Protein AF-A0A7S2E6H4-F1 (afdb_monomer_lite)

Sequence (234 aa):
IIVEWADLIVVSGGNSLFAMLRWRTTGLDQLIKEAALKGTVLCGGSAGCGCWFDSMQTDSLKPEACKLSEKVLAELSPEQRLDWSFVRISCMGFINAFCVPHIDTVGTNNVARVDIAKKMLLEAHFDPSYEAPVFGLGVDEKAVVAYEEGKITIISAGDRHDGLGPATCYILFVDGRNEVMVIPITPNTGEALTMEEMIERAMRSVEAVQSPMDLIVSQEVTDACTIRGSSFNT

InterPro domains:
  IPR005320 Peptidase S51 [PF03575] (3-154)
  IPR029062 Class I glutamine amidotransferase-like [G3DSA:3.40.50.880] (2-163)
  IPR029062 Class I glutamine amidotransferase-like [SSF52317] (4-155)

Secondary structure (DSSP, 8-state):
-GGGG-SEEEE-SS-HHHHHHHHHHHTHHHHHHHHHHTT-EEEESTHHHHTTEEEEEE-TTSGGGSTTHHHHHHHS-HHHHH----EEEE---SEEEEEEETTT-B-TTS-BHHHHHHHHHHHHHH-TTS-SPP-EEEE-TTEEEEEETTEEEEEESSB-TT-SSB--EEEEEE-TTS-EEEEEPPTTS---EEHHHHHHHHHHHHHHHHS-------HHHHHHHHHTT-----

Organism: NCBI:txid49249

pLDDT: mean 87.64, std 14.55, range [36.28, 98.06]

Foldseek 3Di:
DVLQPALEDEDEDALLVVVQVVCVVVVVLVSVVVSVVVNRHQYYAHSSQQQQAQKEKDPCVQLCRDPPSVVSVVPDDPLRNLPDDIDMDGHSHNHHAYEYHQQVDADPNRHRSVVVVQVVLLVLCPDPVDDPPHKYKYFHVQWDWDDDPQWTAIAFRACGPVRPGTTFMWIWTQDPVSGIDTHTDDHPPPDIHHPVRVVVVSNVVVVVVPPPPPPPDPPVVVVVVVVVPPPDDD

Radius of gyration: 22.32 Å; chains: 1; bounding box: 67×45×68 Å

Structure (mmCIF, N/CA/C/O backbone):
data_AF-A0A7S2E6H4-F1
#
_entry.id   AF-A0A7S2E6H4-F1
#
loop_
_atom_site.group_PDB
_atom_site.id
_atom_site.type_symbol
_atom_site.label_atom_id
_atom_site.label_alt_id
_atom_site.label_comp_id
_atom_site.label_asym_id
_atom_site.label_entity_id
_atom_site.label_seq_id
_atom_site.pdbx_PDB_ins_code
_atom_site.Cartn_x
_atom_site.Cartn_y
_atom_site.Cartn_z
_atom_site.occupancy
_atom_site.B_iso_or_equiv
_atom_site.auth_seq_id
_atom_site.auth_comp_id
_atom_site.auth_asym_id
_atom_site.auth_atom_id
_atom_site.pdbx_PDB_model_num
ATOM 1 N N . ILE A 1 1 ? -22.564 -12.428 -14.939 1.00 60.84 1 ILE A N 1
ATOM 2 C CA . ILE A 1 1 ? -21.144 -12.023 -15.148 1.00 60.84 1 ILE A CA 1
ATOM 3 C C . ILE A 1 1 ? -20.302 -12.708 -14.067 1.00 60.84 1 ILE A C 1
ATOM 5 O O . ILE A 1 1 ? -20.802 -12.849 -12.968 1.00 60.84 1 ILE A O 1
ATOM 9 N N . ILE A 1 2 ? -19.089 -13.208 -14.347 1.00 65.12 2 ILE A N 1
ATOM 10 C CA . ILE A 1 2 ? -18.338 -14.135 -13.455 1.00 65.12 2 ILE A CA 1
ATOM 11 C C . ILE A 1 2 ? -18.167 -13.644 -12.000 1.00 65.12 2 ILE A C 1
ATOM 13 O O . ILE A 1 2 ? -18.069 -14.456 -11.093 1.00 65.12 2 ILE A O 1
ATOM 17 N N . VAL A 1 3 ? -18.189 -12.336 -11.759 1.00 75.62 3 VAL A N 1
ATOM 18 C CA . VAL A 1 3 ? -18.126 -11.771 -10.401 1.00 75.62 3 VAL A CA 1
ATOM 19 C C . VAL A 1 3 ? -19.404 -11.951 -9.566 1.00 75.62 3 VAL A C 1
ATOM 21 O O . VAL A 1 3 ? -19.339 -11.831 -8.354 1.00 75.62 3 VAL A O 1
ATOM 24 N N . GLU A 1 4 ? -20.561 -12.250 -10.167 1.00 76.25 4 GLU A N 1
ATOM 25 C CA . GLU A 1 4 ? -21.848 -12.292 -9.445 1.00 76.25 4 GLU A CA 1
ATOM 26 C C . GLU A 1 4 ? -22.011 -13.498 -8.518 1.00 76.25 4 GLU A C 1
ATOM 28 O O . GLU A 1 4 ? -22.821 -13.445 -7.600 1.00 76.25 4 GLU A O 1
ATOM 33 N N . TRP A 1 5 ? -21.285 -14.585 -8.776 1.00 84.19 5 TRP A N 1
ATOM 34 C CA . TRP A 1 5 ? -21.333 -15.812 -7.975 1.00 84.19 5 TRP A CA 1
ATOM 35 C C . TRP A 1 5 ? -20.103 -15.976 -7.078 1.00 84.19 5 TRP A C 1
ATOM 37 O O . TRP A 1 5 ? -19.981 -16.988 -6.398 1.00 84.19 5 TRP A O 1
ATOM 47 N N . ALA A 1 6 ? -19.166 -15.027 -7.117 1.00 88.75 6 ALA A N 1
ATOM 48 C CA . ALA A 1 6 ? -17.922 -15.134 -6.379 1.00 88.75 6 ALA A CA 1
ATOM 49 C C . ALA A 1 6 ? -18.130 -14.746 -4.909 1.00 88.75 6 ALA A C 1
ATOM 51 O O . ALA A 1 6 ? -18.492 -13.610 -4.607 1.00 88.75 6 ALA A O 1
ATOM 52 N N . ASP A 1 7 ? -17.818 -15.667 -3.998 1.00 93.19 7 ASP A N 1
ATOM 53 C CA . ASP A 1 7 ?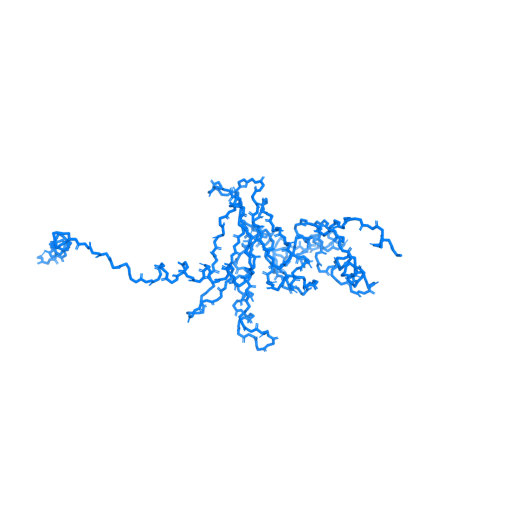 -17.747 -15.376 -2.560 1.00 93.19 7 ASP A CA 1
ATOM 54 C C . ASP A 1 7 ? -16.468 -14.599 -2.196 1.00 93.19 7 ASP A C 1
ATOM 56 O O . ASP A 1 7 ? -16.441 -13.818 -1.244 1.00 93.19 7 ASP A O 1
ATOM 60 N N . LEU A 1 8 ? -15.403 -14.793 -2.983 1.00 94.94 8 LEU A N 1
ATOM 61 C CA . LEU A 1 8 ? -14.079 -14.210 -2.780 1.00 94.94 8 LEU A CA 1
ATOM 62 C C . LEU A 1 8 ? -13.464 -13.783 -4.119 1.00 94.94 8 LEU A C 1
ATOM 64 O O . LEU A 1 8 ? -13.398 -14.572 -5.063 1.00 94.94 8 LEU A O 1
ATOM 68 N N . ILE A 1 9 ? -12.941 -12.559 -4.177 1.00 95.56 9 ILE A N 1
ATOM 69 C CA . ILE A 1 9 ? -12.133 -12.051 -5.291 1.00 95.56 9 ILE A CA 1
ATOM 70 C C . ILE A 1 9 ? -10.712 -11.807 -4.786 1.00 95.56 9 ILE A C 1
ATOM 72 O O . ILE A 1 9 ? -10.474 -10.948 -3.938 1.00 95.56 9 ILE A O 1
ATOM 76 N N . VAL A 1 10 ? -9.759 -12.559 -5.343 1.00 95.94 10 VAL A N 1
ATOM 77 C CA . VAL A 1 10 ? -8.335 -12.458 -5.001 1.00 95.94 10 VAL A CA 1
ATOM 78 C C . VAL A 1 10 ? -7.574 -11.752 -6.118 1.00 95.94 10 VAL A C 1
ATOM 80 O O . VAL A 1 10 ? -7.567 -12.211 -7.261 1.00 95.94 10 VAL A O 1
ATOM 83 N N . VAL A 1 11 ? -6.884 -10.666 -5.780 1.00 95.00 11 VAL A N 1
ATOM 84 C CA . VAL A 1 11 ? -6.013 -9.921 -6.694 1.00 95.00 11 VAL A CA 1
ATOM 85 C C . VAL A 1 11 ? -4.561 -10.155 -6.297 1.00 95.00 11 VAL A C 1
ATOM 87 O O . VAL A 1 11 ? -4.112 -9.768 -5.220 1.00 95.00 11 VAL A O 1
ATOM 90 N N . SER A 1 12 ? -3.798 -10.812 -7.164 1.00 91.62 12 SER A N 1
ATOM 91 C CA . SER A 1 12 ? -2.376 -11.061 -6.922 1.00 91.62 12 SER A CA 1
ATOM 92 C C . SER A 1 12 ? -1.514 -9.810 -7.143 1.00 91.62 12 SER A C 1
ATOM 94 O O . SER A 1 12 ? -1.968 -8.785 -7.654 1.00 91.62 12 SER A O 1
ATOM 96 N N . GLY A 1 13 ? -0.220 -9.925 -6.830 1.00 91.25 13 GLY A N 1
ATOM 97 C CA . GLY A 1 13 ? 0.786 -8.963 -7.280 1.00 91.25 13 GLY A CA 1
ATOM 98 C C . GLY A 1 13 ? 0.916 -8.919 -8.810 1.00 91.25 13 GLY A C 1
ATOM 99 O O . GLY A 1 13 ? 0.473 -9.831 -9.513 1.00 91.25 13 GLY A O 1
ATOM 100 N N . GLY A 1 14 ? 1.537 -7.856 -9.327 1.00 90.81 14 GLY A N 1
ATOM 101 C CA . GLY A 1 14 ? 1.766 -7.662 -10.759 1.00 90.81 14 GLY A CA 1
ATOM 102 C C . GLY A 1 14 ? 1.963 -6.193 -11.132 1.00 90.81 14 GLY A C 1
ATOM 103 O O . GLY A 1 14 ? 2.242 -5.353 -10.280 1.00 90.81 14 GLY A O 1
ATOM 104 N N . ASN A 1 15 ? 1.801 -5.876 -12.419 1.00 93.88 15 ASN A N 1
ATOM 105 C CA . ASN A 1 15 ? 1.850 -4.496 -12.903 1.00 93.88 15 ASN A CA 1
ATOM 106 C C . ASN A 1 15 ? 0.533 -3.771 -12.563 1.00 93.88 15 ASN A C 1
ATOM 108 O O . ASN A 1 15 ? -0.471 -3.907 -13.269 1.00 93.88 15 ASN A O 1
ATOM 112 N N . SER A 1 16 ? 0.547 -3.018 -11.462 1.00 94.94 16 SER A N 1
ATOM 113 C CA . SER A 1 16 ? -0.595 -2.270 -10.934 1.00 94.94 16 SER A CA 1
ATOM 114 C C . SER A 1 16 ? -1.199 -1.284 -11.934 1.00 94.94 16 SER A C 1
ATOM 116 O O . SER A 1 16 ? -2.420 -1.214 -12.066 1.00 94.94 16 SER A O 1
ATOM 118 N N . LEU A 1 17 ? -0.362 -0.526 -12.653 1.00 95.19 17 LEU A N 1
ATOM 119 C CA . LEU A 1 17 ? -0.836 0.459 -13.629 1.00 95.19 17 LEU A CA 1
ATOM 120 C C . LEU A 1 17 ? -1.583 -0.233 -14.770 1.00 95.19 17 LEU A C 1
ATOM 122 O O . LEU A 1 17 ? -2.682 0.177 -15.141 1.00 95.19 17 LEU A O 1
ATOM 126 N N . PHE A 1 18 ? -1.013 -1.318 -15.293 1.00 94.19 18 PHE A N 1
ATOM 127 C CA . PHE A 1 18 ? -1.657 -2.123 -16.320 1.00 94.19 18 PHE A CA 1
ATOM 128 C C . PHE A 1 18 ? -2.986 -2.703 -15.824 1.00 94.19 18 PHE A C 1
ATOM 130 O O . PHE A 1 18 ? -3.976 -2.623 -16.549 1.00 94.19 18 PHE A O 1
ATOM 137 N N . ALA A 1 19 ? -3.035 -3.238 -14.598 1.00 94.69 19 ALA A N 1
ATOM 138 C CA . ALA A 1 19 ? -4.266 -3.761 -14.008 1.00 94.69 19 ALA A CA 1
ATOM 139 C C . ALA A 1 19 ? -5.361 -2.683 -13.932 1.00 94.69 19 ALA A C 1
ATOM 141 O O . ALA A 1 19 ? -6.433 -2.877 -14.502 1.00 94.69 19 ALA A O 1
ATOM 142 N N . MET A 1 20 ? -5.076 -1.516 -13.339 1.00 96.56 20 MET A N 1
ATOM 143 C CA . MET A 1 20 ? -6.052 -0.422 -13.211 1.00 96.56 20 MET A CA 1
ATOM 144 C C . MET A 1 20 ? -6.553 0.088 -14.568 1.00 96.56 20 MET A C 1
ATOM 146 O O . MET A 1 20 ? -7.755 0.285 -14.749 1.00 96.56 20 MET A O 1
ATOM 150 N N . LEU A 1 21 ? -5.660 0.254 -15.551 1.00 95.88 21 LEU A N 1
ATOM 151 C CA . LEU A 1 21 ? -6.048 0.659 -16.907 1.00 95.88 21 LEU A CA 1
ATOM 152 C C . LEU A 1 21 ? -6.932 -0.394 -17.583 1.00 95.88 21 LEU A C 1
ATOM 154 O O . LEU A 1 21 ? -7.951 -0.065 -18.194 1.00 95.88 21 LEU A O 1
ATOM 158 N N . ARG A 1 22 ? -6.570 -1.676 -17.472 1.00 95.56 22 ARG A N 1
ATOM 159 C CA . ARG A 1 22 ? -7.363 -2.767 -18.046 1.00 95.56 22 ARG A CA 1
ATOM 160 C C . ARG A 1 22 ? -8.731 -2.863 -17.396 1.00 95.56 22 ARG A C 1
ATOM 162 O O . ARG A 1 22 ? -9.707 -2.976 -18.121 1.00 95.56 22 ARG A O 1
ATOM 169 N N . TRP A 1 23 ? -8.816 -2.766 -16.076 1.00 96.19 23 TRP A N 1
ATOM 170 C CA . TRP A 1 23 ? -10.089 -2.906 -15.379 1.00 96.19 23 TRP A CA 1
ATOM 171 C C . TRP A 1 23 ? -11.056 -1.790 -15.739 1.00 96.19 23 TRP A C 1
ATOM 173 O O . TRP A 1 23 ? -12.185 -2.092 -16.107 1.00 96.19 23 TRP A O 1
ATOM 183 N N . ARG A 1 24 ? -10.586 -0.536 -15.757 1.00 96.38 24 ARG A N 1
ATOM 184 C CA . ARG A 1 24 ? -11.396 0.614 -16.187 1.00 96.38 24 ARG A CA 1
ATOM 185 C C . ARG A 1 24 ? -11.854 0.491 -17.636 1.00 96.38 24 ARG A C 1
ATOM 187 O O . ARG A 1 24 ? -13.008 0.754 -17.945 1.00 96.38 24 ARG A O 1
ATOM 194 N N . THR A 1 25 ? -10.964 0.069 -18.537 1.00 97.06 25 THR A N 1
ATOM 195 C CA . THR A 1 25 ? -11.316 -0.077 -19.963 1.00 97.06 25 THR A CA 1
ATOM 196 C C . THR A 1 25 ? -12.282 -1.228 -20.233 1.00 97.06 25 THR A C 1
ATOM 198 O O . THR A 1 25 ? -13.017 -1.173 -21.214 1.00 97.06 25 THR A O 1
ATOM 201 N N . THR A 1 26 ? -12.305 -2.261 -19.387 1.00 96.56 26 THR A N 1
ATOM 202 C CA . THR A 1 26 ? -13.241 -3.388 -19.516 1.00 96.56 26 THR A CA 1
ATOM 203 C C . THR A 1 26 ? -14.479 -3.274 -18.625 1.00 96.56 26 THR A C 1
ATOM 205 O O . THR A 1 26 ? -15.342 -4.141 -18.713 1.00 96.56 26 THR A O 1
ATOM 208 N N . GLY A 1 27 ? -14.562 -2.269 -17.746 1.00 95.81 27 GLY A N 1
ATOM 209 C CA . GLY A 1 27 ? -15.615 -2.137 -16.729 1.00 95.81 27 GLY A CA 1
ATOM 210 C C . GLY A 1 27 ? -15.517 -3.148 -15.578 1.00 95.81 27 GLY A C 1
ATOM 211 O O . GLY A 1 27 ? -16.482 -3.349 -14.844 1.00 95.81 27 GLY A O 1
ATOM 212 N N . LEU A 1 28 ? -14.370 -3.819 -15.418 1.00 95.19 28 LEU A N 1
ATOM 213 C CA . LEU A 1 28 ? -14.177 -4.819 -14.360 1.00 95.19 28 LEU A CA 1
ATOM 214 C C . LEU A 1 28 ? -14.107 -4.170 -12.971 1.00 95.19 28 LEU A C 1
ATOM 216 O O . LEU A 1 28 ? -14.533 -4.769 -11.993 1.00 95.19 28 LEU A O 1
ATOM 220 N N . ASP A 1 29 ? -13.612 -2.939 -12.885 1.00 95.69 29 ASP A N 1
ATOM 221 C CA . ASP A 1 29 ? -13.588 -2.157 -11.649 1.00 95.69 29 ASP A CA 1
ATOM 222 C C . ASP A 1 29 ? -14.999 -1.947 -11.078 1.00 95.69 29 ASP A C 1
ATOM 224 O O . ASP A 1 29 ? -15.210 -2.138 -9.882 1.00 95.69 29 ASP A O 1
ATOM 228 N N . GLN A 1 30 ? -15.975 -1.623 -11.931 1.00 95.12 30 GLN A N 1
ATOM 229 C CA . GLN A 1 30 ? -17.373 -1.448 -11.520 1.00 95.12 30 GLN A CA 1
ATOM 230 C C . GLN A 1 30 ? -17.994 -2.768 -11.068 1.00 95.12 30 GLN A C 1
ATOM 232 O O . GLN A 1 30 ? -18.625 -2.836 -10.019 1.00 95.12 30 GLN A O 1
ATOM 237 N N . LEU A 1 31 ? -17.728 -3.843 -11.805 1.00 95.44 31 LEU A N 1
ATOM 238 C CA . LEU A 1 31 ? -18.191 -5.185 -11.465 1.00 95.44 31 LEU A CA 1
ATOM 239 C C . LEU A 1 31 ? -17.650 -5.678 -10.113 1.00 95.44 31 LEU A C 1
ATOM 241 O O . LEU A 1 31 ? -18.382 -6.302 -9.349 1.00 95.44 31 LEU A O 1
ATOM 245 N N . ILE A 1 32 ? -16.387 -5.380 -9.792 1.00 95.62 32 ILE A N 1
ATOM 246 C CA . ILE A 1 32 ? -15.808 -5.699 -8.480 1.00 95.62 32 ILE A CA 1
ATOM 247 C C . ILE A 1 32 ? -16.448 -4.834 -7.383 1.00 95.62 32 ILE A C 1
ATOM 249 O O . ILE A 1 32 ? -16.747 -5.353 -6.310 1.00 95.62 32 ILE A O 1
ATOM 253 N N . LYS A 1 33 ? -16.710 -3.543 -7.640 1.00 94.56 33 LYS A N 1
ATOM 254 C CA . LYS A 1 33 ? -17.442 -2.672 -6.698 1.00 94.56 33 LYS A CA 1
ATOM 255 C C . LYS A 1 33 ? -18.839 -3.204 -6.399 1.00 94.56 33 LYS A C 1
ATOM 257 O O . LYS A 1 33 ? -19.222 -3.285 -5.238 1.00 94.56 33 LYS A O 1
ATOM 262 N N . GLU A 1 34 ? -19.575 -3.617 -7.424 1.00 94.25 34 GLU A N 1
ATOM 263 C CA . GLU A 1 34 ? -20.894 -4.230 -7.261 1.00 94.25 34 GLU A CA 1
ATOM 264 C C . GLU A 1 34 ? -20.838 -5.537 -6.465 1.00 94.25 34 GLU A C 1
ATOM 266 O O . GLU A 1 34 ? -21.718 -5.784 -5.643 1.00 94.25 34 GLU A O 1
ATOM 271 N N . ALA A 1 35 ? -19.819 -6.372 -6.690 1.00 94.56 35 ALA A N 1
ATOM 272 C CA . ALA A 1 35 ? -19.623 -7.605 -5.930 1.00 94.56 35 ALA A CA 1
ATOM 273 C C . ALA A 1 35 ? -19.328 -7.314 -4.448 1.00 94.56 35 ALA A C 1
ATOM 275 O O . ALA A 1 35 ? -19.971 -7.882 -3.568 1.00 94.56 35 ALA A O 1
ATOM 276 N N . ALA A 1 36 ? -18.437 -6.361 -4.161 1.00 93.44 36 ALA A N 1
ATOM 277 C CA . ALA A 1 36 ? -18.139 -5.940 -2.792 1.00 93.44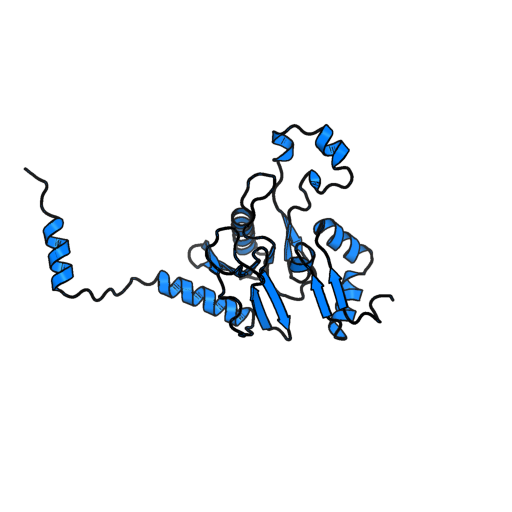 36 ALA A CA 1
ATOM 278 C C . ALA A 1 36 ? -19.382 -5.412 -2.058 1.00 93.44 36 ALA A C 1
ATOM 280 O O . ALA A 1 36 ? -19.628 -5.791 -0.917 1.00 93.44 36 ALA A O 1
ATOM 281 N N . LEU A 1 37 ? -20.226 -4.616 -2.729 1.00 91.69 37 LEU A N 1
ATOM 282 C CA . LEU A 1 37 ? -21.500 -4.141 -2.167 1.00 91.69 37 LEU A CA 1
ATOM 283 C C . LEU A 1 37 ? -22.493 -5.275 -1.856 1.00 91.69 37 LEU A C 1
ATOM 285 O O . LEU A 1 37 ? -23.390 -5.094 -1.036 1.00 91.69 37 LEU A O 1
ATOM 289 N N . LYS A 1 38 ? -22.346 -6.438 -2.499 1.00 92.69 38 LYS A N 1
ATOM 290 C CA . LYS A 1 38 ? -23.148 -7.646 -2.248 1.00 92.69 38 LYS A CA 1
ATOM 291 C C . LYS A 1 38 ? -22.545 -8.556 -1.169 1.00 92.69 38 LYS A C 1
ATOM 293 O O . LYS A 1 38 ? -23.132 -9.593 -0.879 1.00 92.69 38 LYS A O 1
ATOM 298 N N . GLY A 1 39 ? -21.413 -8.176 -0.572 1.00 92.25 39 GLY A N 1
ATOM 299 C CA . GLY A 1 39 ? -20.743 -8.934 0.486 1.00 92.25 39 GLY A CA 1
ATOM 300 C C . GLY A 1 39 ? -19.632 -9.872 0.006 1.00 92.25 39 GLY A C 1
ATOM 301 O O . GLY A 1 39 ? -19.117 -10.644 0.811 1.00 92.25 39 GLY A O 1
ATOM 302 N N . THR A 1 40 ? -19.235 -9.819 -1.271 1.00 95.56 40 THR A N 1
ATOM 303 C CA . THR A 1 40 ? -18.057 -10.556 -1.755 1.00 95.56 40 THR A CA 1
ATOM 304 C C . THR A 1 40 ? -16.799 -10.045 -1.056 1.00 95.56 40 THR A C 1
ATOM 306 O O . THR A 1 40 ? -16.505 -8.848 -1.083 1.00 95.56 40 THR A O 1
ATOM 309 N N . VAL A 1 41 ? -16.016 -10.957 -0.478 1.00 96.12 41 VAL A N 1
ATOM 310 C CA . VAL A 1 41 ? -14.750 -10.609 0.175 1.00 96.12 41 VAL A CA 1
ATOM 311 C C . VAL A 1 41 ? -13.708 -10.265 -0.888 1.00 96.12 41 VAL A C 1
ATOM 313 O O . VAL A 1 41 ? -13.541 -10.986 -1.874 1.00 96.12 41 VAL A O 1
ATOM 316 N N . LEU A 1 42 ? -12.981 -9.168 -0.683 1.00 96.81 42 LEU A N 1
ATOM 317 C CA . LEU A 1 42 ? -11.863 -8.760 -1.532 1.00 96.81 42 LEU A CA 1
ATOM 318 C C . LEU A 1 42 ? -10.550 -8.983 -0.785 1.00 96.81 42 LEU A C 1
ATOM 320 O O . LEU A 1 42 ? -10.419 -8.588 0.373 1.00 96.81 42 LEU A O 1
ATOM 324 N N . CYS A 1 43 ? -9.554 -9.584 -1.432 1.00 96.19 43 CYS A N 1
ATOM 325 C CA . CYS A 1 43 ? -8.220 -9.683 -0.848 1.00 96.19 43 CYS A CA 1
ATOM 326 C C . CYS A 1 43 ? -7.117 -9.653 -1.906 1.00 96.19 43 CYS A C 1
ATOM 328 O O . CYS A 1 43 ? -7.348 -9.873 -3.096 1.00 96.19 43 CYS A O 1
ATOM 330 N N . GLY A 1 44 ? -5.891 -9.360 -1.479 1.00 95.81 44 GLY A N 1
ATOM 331 C CA . GLY A 1 44 ? -4.763 -9.314 -2.392 1.00 95.81 44 GLY A CA 1
ATOM 332 C C . GLY A 1 44 ? -3.455 -8.899 -1.741 1.00 95.81 44 GLY A C 1
ATOM 333 O O . GLY A 1 44 ? -3.438 -8.238 -0.708 1.00 95.81 44 GLY A O 1
ATOM 334 N N . GLY A 1 45 ? -2.349 -9.293 -2.369 1.00 94.56 45 GLY A N 1
ATOM 335 C CA . GLY A 1 45 ? -0.992 -8.952 -1.938 1.00 94.56 45 GLY A CA 1
ATOM 336 C C . GLY A 1 45 ? -0.296 -8.036 -2.941 1.00 94.56 45 GLY A C 1
ATOM 337 O O . GLY A 1 45 ? -0.578 -8.088 -4.139 1.00 94.56 45 GLY A O 1
ATOM 338 N N . SER A 1 46 ? 0.650 -7.218 -2.470 1.00 94.19 46 SER A N 1
ATOM 339 C CA . SER A 1 46 ? 1.423 -6.292 -3.312 1.00 94.19 46 SER A CA 1
ATOM 340 C C . SER A 1 46 ? 0.509 -5.345 -4.114 1.00 94.19 46 SER A C 1
ATOM 342 O O . SER A 1 46 ? -0.204 -4.546 -3.512 1.00 94.19 46 SER A O 1
ATOM 344 N N . ALA A 1 47 ? 0.468 -5.444 -5.447 1.00 93.62 47 ALA A N 1
ATOM 345 C CA . ALA A 1 47 ? -0.466 -4.690 -6.289 1.00 93.62 47 ALA A CA 1
ATOM 346 C C . ALA A 1 47 ? -1.931 -4.863 -5.852 1.00 93.62 47 ALA A C 1
ATOM 348 O O . ALA A 1 47 ? -2.689 -3.894 -5.835 1.00 93.62 47 ALA A O 1
ATOM 349 N N . GLY A 1 48 ? -2.305 -6.081 -5.452 1.00 94.56 48 GLY A N 1
ATOM 350 C CA . GLY A 1 48 ? -3.632 -6.386 -4.935 1.00 94.56 48 GLY A CA 1
ATOM 351 C C . GLY A 1 48 ? -3.911 -5.812 -3.551 1.00 94.56 48 GLY A C 1
ATOM 352 O O . GLY A 1 48 ? -5.069 -5.614 -3.228 1.00 94.56 48 GLY A O 1
ATOM 353 N N . CYS A 1 49 ? -2.887 -5.492 -2.754 1.00 94.06 49 CYS A N 1
ATOM 354 C CA . CYS A 1 49 ? -3.072 -4.785 -1.483 1.00 94.06 49 CYS A CA 1
ATOM 355 C C . CYS A 1 49 ? -3.451 -3.318 -1.747 1.00 94.06 49 CYS A C 1
ATOM 357 O O . CYS A 1 49 ? -4.473 -2.836 -1.267 1.00 94.06 49 CYS A O 1
ATOM 359 N N . GLY A 1 50 ? -2.674 -2.626 -2.587 1.00 96.25 50 GLY A N 1
ATOM 360 C CA . GLY A 1 50 ? -2.871 -1.195 -2.837 1.00 96.25 50 GLY A CA 1
ATOM 361 C C . GLY A 1 50 ? -4.067 -0.844 -3.727 1.00 96.25 50 GLY A C 1
ATOM 362 O O . GLY A 1 50 ? -4.550 0.284 -3.676 1.00 96.25 50 GLY A O 1
ATOM 363 N N . CYS A 1 51 ? -4.584 -1.779 -4.532 1.00 96.94 51 CYS A N 1
ATOM 364 C CA . CYS A 1 51 ? -5.651 -1.475 -5.492 1.00 96.94 51 CYS A CA 1
ATOM 365 C C . CYS A 1 51 ? -7.005 -1.107 -4.861 1.00 96.94 51 CYS A C 1
ATOM 367 O O . CYS A 1 51 ? -7.830 -0.481 -5.528 1.00 96.94 51 CYS A O 1
ATOM 369 N N . TRP A 1 52 ? -7.220 -1.425 -3.583 1.00 96.81 52 TRP A N 1
ATOM 370 C CA . TRP A 1 52 ? -8.452 -1.096 -2.860 1.00 96.81 52 TRP A CA 1
ATOM 371 C C . TRP A 1 52 ? -8.498 0.343 -2.348 1.00 96.81 52 TRP A C 1
ATOM 373 O O . TRP A 1 52 ? -9.564 0.841 -2.003 1.00 96.81 52 TRP A O 1
ATOM 383 N N . PHE A 1 53 ? -7.360 1.025 -2.323 1.00 96.50 53 PHE A N 1
ATOM 384 C CA . PHE A 1 53 ? -7.241 2.386 -1.820 1.00 96.50 53 PHE A CA 1
ATOM 385 C C . PHE A 1 53 ? -7.645 3.421 -2.876 1.00 96.50 53 PHE A C 1
ATOM 387 O O . PHE A 1 53 ? -7.890 3.075 -4.034 1.00 96.50 53 PHE A O 1
ATOM 394 N N . ASP A 1 54 ? -7.699 4.697 -2.506 1.00 95.06 54 ASP A N 1
ATOM 395 C CA . ASP A 1 54 ? -7.907 5.808 -3.447 1.00 95.06 54 ASP A CA 1
ATOM 396 C C . ASP A 1 54 ? -6.752 5.933 -4.434 1.00 95.06 54 ASP A C 1
ATOM 398 O O . ASP A 1 54 ? -6.933 6.172 -5.632 1.00 95.06 54 ASP A O 1
ATOM 402 N N . SER A 1 55 ? -5.536 5.736 -3.936 1.00 96.00 55 SER A N 1
ATOM 403 C CA . SER A 1 55 ? -4.333 5.735 -4.752 1.00 96.00 55 SER A CA 1
ATOM 404 C C . SER A 1 55 ? -3.258 4.858 -4.137 1.00 96.00 55 SER A C 1
ATOM 406 O O . SER A 1 55 ? -3.279 4.594 -2.938 1.00 96.00 55 SER A O 1
ATOM 408 N N . MET A 1 56 ? -2.292 4.434 -4.945 1.00 97.19 56 MET A N 1
ATOM 409 C CA . MET A 1 56 ? -1.123 3.719 -4.445 1.00 97.19 56 MET A CA 1
ATOM 410 C C . MET A 1 56 ? 0.157 4.137 -5.152 1.00 97.19 56 MET A C 1
ATOM 412 O O . MET A 1 56 ? 0.128 4.597 -6.298 1.00 97.19 56 MET A O 1
ATOM 416 N N . GLN A 1 57 ? 1.283 3.910 -4.486 1.00 97.38 57 GLN A N 1
ATOM 417 C CA . GLN A 1 57 ? 2.600 3.960 -5.101 1.00 97.38 57 GLN A CA 1
ATOM 418 C C . GLN A 1 57 ? 2.892 2.657 -5.854 1.00 97.38 57 GLN A C 1
ATOM 420 O O . GLN A 1 57 ? 2.669 1.555 -5.349 1.00 97.38 57 GLN A O 1
ATOM 425 N N . THR A 1 58 ? 3.450 2.762 -7.055 1.00 96.12 58 THR A N 1
ATOM 426 C CA . THR A 1 58 ? 3.816 1.604 -7.870 1.00 96.12 58 THR A CA 1
ATOM 427 C C . THR A 1 58 ? 5.127 1.810 -8.621 1.00 96.12 58 THR A C 1
ATOM 429 O O . THR A 1 58 ? 5.485 2.918 -9.004 1.00 96.12 58 THR A O 1
ATOM 432 N N . ASP A 1 59 ? 5.827 0.709 -8.863 1.00 94.31 59 ASP A N 1
ATOM 433 C CA . ASP A 1 59 ? 7.009 0.570 -9.713 1.00 94.31 59 ASP A CA 1
ATOM 434 C C . ASP A 1 59 ? 6.657 0.051 -11.119 1.00 94.31 59 ASP A C 1
ATOM 436 O O . ASP A 1 59 ? 7.510 -0.460 -11.835 1.00 94.31 59 ASP A O 1
ATOM 440 N N . SER A 1 60 ? 5.395 0.179 -11.540 1.00 93.56 60 SER A N 1
ATOM 441 C CA . SER A 1 60 ? 4.887 -0.351 -12.818 1.00 93.56 60 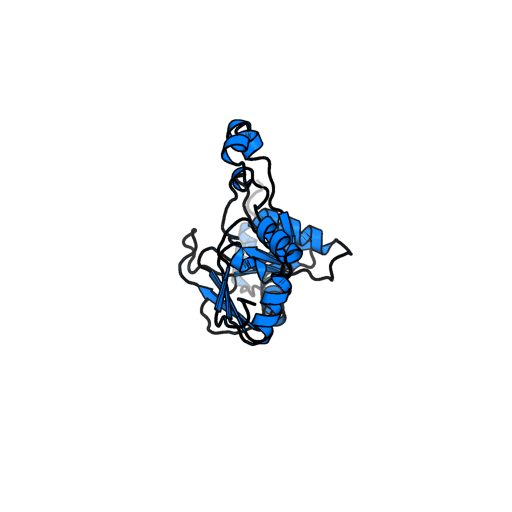SER A CA 1
ATOM 442 C C . SER A 1 60 ? 5.596 0.173 -14.077 1.00 93.56 60 SER A C 1
ATOM 444 O O . SER A 1 60 ? 5.391 -0.393 -15.152 1.00 93.56 60 SER A O 1
ATOM 446 N N . LEU A 1 61 ? 6.377 1.251 -13.960 1.00 90.44 61 LEU A N 1
ATOM 447 C CA . LEU A 1 61 ? 7.133 1.864 -15.056 1.00 90.44 61 LEU A CA 1
ATOM 448 C C . LEU A 1 61 ? 8.598 1.417 -15.118 1.00 90.44 61 LEU A C 1
ATOM 450 O O . LEU A 1 61 ? 9.320 1.863 -16.007 1.00 90.44 61 LEU A O 1
ATOM 454 N N . LYS A 1 62 ? 9.048 0.547 -14.204 1.00 90.50 62 LYS A N 1
ATOM 455 C CA . LYS A 1 62 ? 10.412 0.020 -14.264 1.00 90.50 62 LYS A CA 1
ATOM 456 C C . LYS A 1 62 ? 10.620 -0.814 -15.537 1.00 90.50 62 LYS A C 1
ATOM 458 O O . LYS A 1 62 ? 9.680 -1.495 -15.969 1.00 90.50 62 LYS A O 1
ATOM 463 N N . PRO A 1 63 ? 11.831 -0.832 -16.117 1.00 86.75 63 PRO A N 1
ATOM 464 C CA . PRO A 1 63 ? 12.117 -1.566 -17.351 1.00 86.75 63 PRO A CA 1
ATOM 465 C C . PRO A 1 63 ? 11.707 -3.044 -17.314 1.00 86.75 63 PRO A C 1
ATOM 467 O O . PRO A 1 63 ? 11.202 -3.580 -18.302 1.00 86.75 63 PRO A O 1
ATOM 470 N N . GLU A 1 64 ? 11.851 -3.700 -16.161 1.00 84.75 64 GLU A N 1
ATOM 471 C CA . GLU A 1 64 ? 11.503 -5.110 -15.973 1.00 84.75 64 GLU A CA 1
ATOM 472 C C . GLU A 1 64 ? 9.988 -5.366 -15.985 1.00 84.75 64 GLU A C 1
ATOM 474 O O . GLU A 1 64 ? 9.554 -6.485 -16.253 1.00 84.75 64 GLU A O 1
ATOM 479 N N . ALA A 1 65 ? 9.168 -4.349 -15.699 1.00 83.31 65 ALA A N 1
ATOM 480 C CA . ALA A 1 65 ? 7.710 -4.463 -15.658 1.00 83.31 65 ALA A CA 1
ATOM 481 C C . ALA A 1 65 ? 7.049 -4.309 -17.041 1.00 83.31 65 ALA A C 1
ATOM 483 O O . ALA A 1 65 ? 5.831 -4.489 -17.169 1.00 83.31 65 ALA A O 1
ATOM 484 N N . CYS A 1 66 ? 7.829 -3.989 -18.077 1.00 75.50 66 CYS A N 1
ATOM 485 C CA . CYS A 1 66 ? 7.365 -3.864 -19.454 1.00 75.50 66 CYS A CA 1
ATOM 486 C C . CYS A 1 66 ? 7.088 -5.238 -20.085 1.00 75.50 66 CYS A C 1
ATOM 488 O O . CYS A 1 66 ? 7.845 -6.186 -19.915 1.00 75.50 66 CYS A O 1
ATOM 490 N N . LYS A 1 67 ? 6.040 -5.348 -20.916 1.00 72.19 67 LYS A N 1
ATOM 491 C CA . LYS A 1 67 ? 5.707 -6.602 -21.635 1.00 72.19 67 LYS A CA 1
ATOM 492 C C . LYS A 1 67 ? 6.816 -7.110 -22.563 1.00 72.19 67 LYS A C 1
ATOM 494 O O . LYS A 1 67 ? 6.829 -8.283 -22.912 1.00 72.19 67 LYS A O 1
ATOM 499 N N . LEU A 1 68 ? 7.696 -6.214 -23.001 1.00 73.25 68 LEU A N 1
ATOM 500 C CA . LEU A 1 68 ? 8.852 -6.507 -23.846 1.00 73.25 68 LEU A CA 1
ATOM 501 C C . LEU A 1 68 ? 10.154 -6.440 -23.035 1.00 73.25 68 LEU A C 1
ATOM 503 O O . LEU A 1 68 ? 11.190 -6.092 -23.595 1.00 73.25 68 LEU A O 1
ATOM 507 N N . SER A 1 69 ? 10.093 -6.731 -21.730 1.00 79.31 69 SER A N 1
ATOM 508 C CA . SER A 1 69 ? 11.202 -6.566 -20.786 1.00 79.31 69 SER A CA 1
ATOM 509 C C . SER A 1 69 ? 12.500 -7.185 -21.291 1.00 79.31 69 SER A C 1
ATOM 511 O O . SER A 1 69 ? 13.516 -6.519 -21.237 1.00 79.31 69 SER A O 1
ATOM 513 N N . GLU A 1 70 ? 12.495 -8.380 -21.882 1.00 82.38 70 GLU A N 1
ATOM 514 C CA . GLU A 1 70 ? 13.726 -8.990 -22.415 1.00 82.38 70 GLU A CA 1
ATOM 515 C C . GLU A 1 70 ? 14.404 -8.145 -23.504 1.00 82.38 70 GLU A C 1
ATOM 517 O O . GLU A 1 70 ? 15.617 -7.947 -23.468 1.00 82.38 70 GLU A O 1
ATOM 522 N N . LYS A 1 71 ? 13.626 -7.608 -24.453 1.00 82.81 71 LYS A N 1
ATOM 523 C CA . LYS A 1 71 ? 14.154 -6.756 -25.531 1.00 82.81 71 LYS A CA 1
ATOM 524 C C . LYS A 1 71 ? 14.596 -5.401 -24.995 1.00 82.81 71 LYS A C 1
ATOM 526 O O . LYS A 1 71 ? 15.688 -4.952 -25.308 1.00 82.81 71 LYS A O 1
ATOM 531 N N . VAL A 1 72 ? 13.766 -4.794 -24.145 1.00 81.44 72 VAL A N 1
ATOM 532 C CA . VAL A 1 72 ? 14.071 -3.515 -23.494 1.00 81.44 72 VAL A CA 1
ATOM 533 C C . VAL A 1 72 ? 15.358 -3.645 -22.683 1.00 81.44 72 VAL A C 1
ATOM 535 O O . VAL A 1 72 ? 16.294 -2.885 -22.881 1.00 81.44 72 VAL A O 1
ATOM 538 N N . LEU A 1 73 ? 15.466 -4.660 -21.827 1.00 84.44 73 LEU A N 1
ATOM 539 C CA . LEU A 1 73 ? 16.651 -4.882 -21.006 1.00 84.44 73 LEU A CA 1
ATOM 540 C C . LEU A 1 73 ? 17.892 -5.156 -21.864 1.00 84.44 73 LEU A C 1
ATOM 542 O O . LEU A 1 73 ? 18.967 -4.693 -21.495 1.00 84.44 73 LEU A O 1
ATOM 546 N N . ALA A 1 74 ? 17.772 -5.854 -22.998 1.00 87.56 74 ALA A N 1
ATOM 547 C CA . ALA A 1 74 ? 18.895 -6.074 -23.913 1.00 87.56 74 ALA A CA 1
ATOM 548 C C . ALA A 1 74 ? 19.428 -4.778 -24.556 1.00 87.56 74 ALA A C 1
ATOM 550 O O . ALA A 1 74 ? 20.608 -4.720 -24.897 1.00 87.56 74 ALA A O 1
ATOM 551 N N . GLU A 1 75 ? 18.586 -3.754 -24.705 1.00 88.94 75 GLU A N 1
ATOM 552 C CA . GLU A 1 75 ? 18.938 -2.465 -25.315 1.00 88.94 75 GLU A CA 1
ATOM 553 C C . GLU A 1 75 ? 19.413 -1.413 -24.295 1.00 88.94 75 GLU A C 1
ATOM 555 O O . GLU A 1 75 ? 20.122 -0.480 -24.670 1.00 88.94 75 GLU A O 1
ATOM 560 N N . LEU A 1 76 ? 19.051 -1.555 -23.014 1.00 87.62 76 LEU A N 1
ATOM 561 C CA . LEU A 1 76 ? 19.389 -0.587 -21.966 1.00 87.62 76 LEU A CA 1
ATOM 562 C C . LEU A 1 76 ? 20.762 -0.838 -21.331 1.00 87.62 76 LEU A C 1
ATOM 564 O O . LEU A 1 76 ? 21.076 -1.959 -20.908 1.00 87.62 76 LEU A O 1
ATOM 568 N N . SER A 1 77 ? 21.530 0.242 -21.153 1.00 91.00 77 SER A N 1
ATOM 569 C CA . SER A 1 77 ? 22.727 0.248 -20.307 1.00 91.00 77 SER A CA 1
ATOM 570 C C . SER A 1 77 ? 22.370 0.003 -18.830 1.00 91.00 77 SER A C 1
ATOM 572 O O . SER A 1 77 ? 21.222 0.222 -18.427 1.00 91.00 77 SER A O 1
ATOM 574 N N . PRO A 1 78 ? 23.327 -0.427 -17.986 1.00 87.31 78 PRO A N 1
ATOM 575 C CA . PRO A 1 78 ? 23.096 -0.573 -16.550 1.00 87.31 78 PRO A CA 1
ATOM 576 C C . PRO A 1 78 ? 22.528 0.691 -15.892 1.00 87.31 78 PRO A C 1
ATOM 578 O O . PRO A 1 78 ? 21.623 0.588 -15.074 1.00 87.31 78 PRO A O 1
ATOM 581 N N . GLU A 1 79 ? 22.999 1.875 -16.281 1.00 88.94 79 GLU A N 1
ATOM 582 C CA . GLU A 1 79 ? 22.526 3.159 -15.755 1.00 88.94 79 GLU A CA 1
ATOM 583 C C . GLU A 1 79 ? 21.079 3.435 -16.171 1.00 88.94 79 GLU A C 1
ATOM 585 O O . GLU A 1 79 ? 20.258 3.819 -15.342 1.00 88.94 79 GLU A O 1
ATOM 590 N N . GLN A 1 80 ? 20.734 3.168 -17.433 1.00 88.50 80 GLN A N 1
ATOM 591 C CA . GLN A 1 80 ? 19.373 3.362 -17.937 1.00 88.50 80 GLN A CA 1
ATOM 592 C C . GLN A 1 80 ? 18.368 2.390 -17.307 1.00 88.50 80 GLN A C 1
ATOM 594 O O . GLN A 1 80 ? 17.185 2.699 -17.214 1.00 88.50 80 GLN A O 1
ATOM 599 N N . ARG A 1 81 ? 18.818 1.218 -16.840 1.00 87.06 81 ARG A N 1
ATOM 600 C CA . ARG A 1 81 ? 17.957 0.289 -16.089 1.00 87.06 81 ARG A CA 1
ATOM 601 C C . ARG A 1 81 ? 17.571 0.823 -14.708 1.00 87.06 81 ARG A C 1
ATOM 603 O O . ARG A 1 81 ? 16.547 0.416 -14.166 1.00 87.06 81 ARG A O 1
ATOM 610 N N . LEU A 1 82 ? 18.371 1.730 -14.151 1.00 90.62 82 LEU A N 1
ATOM 611 C CA . LEU A 1 82 ? 18.102 2.390 -12.873 1.00 90.62 82 LEU A CA 1
ATOM 612 C C . LEU A 1 82 ? 17.331 3.708 -13.048 1.00 90.62 82 LEU A C 1
ATOM 614 O O . LEU A 1 82 ? 16.800 4.226 -12.069 1.00 90.62 82 LEU A O 1
ATOM 618 N N . ASP A 1 83 ? 17.246 4.235 -14.273 1.00 91.75 83 ASP A N 1
ATOM 619 C CA . ASP A 1 83 ? 16.590 5.505 -14.597 1.00 91.75 83 ASP A CA 1
ATOM 620 C C . ASP A 1 83 ? 15.065 5.355 -14.694 1.00 91.75 83 ASP A C 1
ATOM 622 O O . ASP A 1 83 ? 14.445 5.386 -15.758 1.00 91.75 83 ASP A O 1
ATOM 626 N N . TRP A 1 84 ? 14.449 5.128 -13.541 1.00 93.31 84 TRP A N 1
ATOM 627 C CA . TRP A 1 84 ? 13.006 5.152 -13.369 1.00 93.31 84 TRP A CA 1
ATOM 628 C C . TRP A 1 84 ? 12.668 5.586 -11.942 1.00 93.31 84 TRP A C 1
ATOM 630 O O . TRP A 1 84 ? 13.471 5.453 -11.015 1.00 93.31 84 TRP A O 1
ATOM 640 N N . SER A 1 85 ? 11.451 6.087 -11.744 1.00 94.38 85 SER A N 1
ATOM 641 C CA . SER A 1 85 ? 10.932 6.432 -10.421 1.00 94.38 85 SER A CA 1
ATOM 642 C C . SER A 1 85 ? 9.611 5.720 -10.170 1.00 94.38 85 SER A C 1
ATOM 644 O O . SER A 1 85 ? 8.871 5.394 -11.103 1.00 94.38 85 SER A O 1
ATOM 646 N N . PHE A 1 86 ? 9.298 5.496 -8.896 1.00 96.06 86 PHE A N 1
ATOM 647 C CA . PHE A 1 86 ? 7.949 5.106 -8.520 1.00 96.06 86 PHE A CA 1
ATOM 648 C C . PHE A 1 86 ? 6.961 6.187 -8.960 1.00 96.06 86 PHE A C 1
ATOM 650 O O . PHE A 1 86 ? 7.287 7.374 -8.999 1.00 96.06 86 PHE A O 1
ATOM 657 N N . VAL A 1 87 ? 5.724 5.780 -9.224 1.00 95.38 87 VAL A N 1
ATOM 658 C CA . VAL A 1 87 ? 4.627 6.688 -9.566 1.00 95.38 87 VAL A CA 1
ATOM 659 C C . VAL A 1 87 ? 3.423 6.450 -8.669 1.00 95.38 87 VAL A C 1
ATOM 661 O O . VAL A 1 87 ? 3.207 5.338 -8.185 1.00 95.38 87 VAL A O 1
ATOM 664 N N . ARG A 1 88 ? 2.625 7.496 -8.458 1.00 95.50 88 ARG A N 1
ATOM 665 C CA . ARG A 1 88 ? 1.323 7.405 -7.795 1.00 95.50 88 ARG A CA 1
ATOM 666 C C . ARG A 1 88 ? 0.240 7.186 -8.845 1.00 95.50 88 ARG A C 1
ATOM 668 O O . ARG A 1 88 ? 0.206 7.892 -9.849 1.00 95.50 88 ARG A O 1
ATOM 675 N N . ILE A 1 89 ? -0.647 6.220 -8.617 1.00 95.81 89 ILE A N 1
ATOM 676 C CA . ILE A 1 89 ? -1.790 5.955 -9.501 1.00 95.81 89 ILE A CA 1
ATOM 677 C C . ILE A 1 89 ? -3.091 5.925 -8.705 1.00 95.81 89 ILE A C 1
ATOM 679 O O . ILE A 1 89 ? -3.120 5.400 -7.592 1.00 95.81 89 ILE A O 1
ATOM 683 N N . SER A 1 90 ? -4.179 6.443 -9.277 1.00 95.44 90 SER A N 1
ATOM 684 C CA . SER A 1 90 ? -5.522 6.293 -8.704 1.00 95.44 90 SER A CA 1
ATOM 685 C C . SER A 1 90 ? -5.981 4.840 -8.798 1.00 95.44 90 SER A C 1
ATOM 687 O O . SER A 1 90 ? -5.717 4.173 -9.805 1.00 95.44 90 SER A O 1
ATOM 689 N N . CYS A 1 91 ? -6.714 4.377 -7.796 1.00 96.62 91 CYS A N 1
ATOM 690 C CA . CYS A 1 91 ? -7.122 2.987 -7.616 1.00 96.62 91 CYS A CA 1
ATOM 691 C C . CYS A 1 91 ? -8.655 2.886 -7.489 1.00 96.62 91 CYS A C 1
ATOM 693 O O . CYS A 1 91 ? -9.357 3.614 -8.200 1.00 96.62 91 CYS A O 1
ATOM 695 N N . MET A 1 92 ? -9.189 1.934 -6.714 1.00 95.94 92 MET A N 1
ATOM 696 C CA . MET A 1 92 ? -10.635 1.681 -6.643 1.00 95.94 92 MET A CA 1
ATOM 697 C C . MET A 1 92 ? -11.382 2.570 -5.647 1.00 95.94 92 MET A C 1
ATOM 699 O O . MET A 1 92 ? -12.566 2.836 -5.874 1.00 95.94 92 MET A O 1
ATOM 703 N N . GLY A 1 93 ? -10.702 3.035 -4.601 1.00 94.38 93 GLY A N 1
ATOM 704 C CA . GLY A 1 93 ? -11.232 3.968 -3.609 1.00 94.38 93 GLY A CA 1
ATOM 705 C C . GLY A 1 93 ? -12.247 3.384 -2.631 1.00 94.38 93 GLY A C 1
ATOM 706 O O . GLY A 1 93 ? -13.256 4.013 -2.339 1.00 94.38 93 GLY A O 1
ATOM 707 N N . PHE A 1 94 ? -12.019 2.159 -2.148 1.00 94.69 94 PHE A N 1
ATOM 708 C CA . PHE A 1 94 ? -12.729 1.639 -0.972 1.00 94.69 94 PHE A CA 1
ATOM 709 C C . PHE A 1 94 ? -12.154 2.209 0.330 1.00 94.69 94 PHE A C 1
ATOM 711 O O . PHE A 1 94 ? -12.891 2.411 1.290 1.00 94.69 94 PHE A O 1
ATOM 718 N N . ILE A 1 95 ? -10.844 2.472 0.359 1.00 94.50 95 ILE A N 1
ATOM 719 C CA . ILE A 1 95 ? -10.143 3.057 1.505 1.00 94.50 95 ILE A CA 1
ATOM 720 C C . ILE A 1 95 ? -9.550 4.403 1.081 1.00 94.50 95 ILE A C 1
ATOM 722 O O . ILE A 1 95 ? -8.648 4.448 0.240 1.00 94.50 95 ILE A O 1
ATOM 726 N N . ASN A 1 96 ? -10.026 5.488 1.694 1.00 92.06 96 ASN A N 1
ATOM 727 C CA . ASN A 1 96 ? -9.537 6.843 1.438 1.00 92.06 96 ASN A CA 1
ATOM 728 C C . ASN A 1 96 ? -8.159 7.066 2.089 1.00 92.06 96 ASN A C 1
ATOM 730 O O . ASN A 1 96 ? -8.044 7.607 3.187 1.00 92.06 96 ASN A O 1
ATOM 734 N N . ALA A 1 97 ? -7.114 6.567 1.427 1.00 94.00 97 ALA A N 1
ATOM 735 C CA . ALA A 1 97 ? -5.718 6.828 1.754 1.00 94.00 97 ALA A CA 1
ATOM 736 C C . ALA A 1 97 ? -4.808 6.585 0.537 1.00 94.00 97 ALA A C 1
ATOM 738 O O . ALA A 1 97 ? -5.166 5.909 -0.431 1.00 94.00 97 ALA A O 1
ATOM 739 N N . PHE A 1 98 ? -3.589 7.115 0.597 1.00 96.38 98 PHE A N 1
ATOM 740 C CA . PHE A 1 98 ? -2.498 6.791 -0.318 1.00 96.38 98 PHE A CA 1
ATOM 741 C C . PHE A 1 98 ? -1.731 5.554 0.175 1.00 96.38 98 PHE A C 1
ATOM 743 O O . PHE A 1 98 ? -0.970 5.618 1.137 1.00 96.38 98 PHE A O 1
ATOM 750 N N . CYS A 1 99 ? -1.910 4.410 -0.480 1.00 97.56 99 CYS A N 1
ATOM 751 C CA . CYS A 1 99 ? -1.245 3.171 -0.087 1.00 97.56 99 CYS A CA 1
ATOM 752 C C . CYS A 1 99 ? 0.206 3.097 -0.580 1.00 97.56 99 CYS A C 1
ATOM 754 O O . CYS A 1 99 ? 0.508 3.348 -1.751 1.00 97.56 99 CYS A O 1
ATOM 756 N N . VAL A 1 100 ? 1.102 2.664 0.303 1.00 98.06 100 VAL A N 1
ATOM 757 C CA . VAL A 1 100 ? 2.509 2.395 0.001 1.00 98.06 100 VAL A CA 1
ATOM 758 C C . VAL A 1 100 ? 2.795 0.923 0.312 1.00 98.06 100 VAL A C 1
ATOM 760 O O . VAL A 1 100 ? 3.223 0.602 1.422 1.00 98.06 100 VAL A O 1
ATOM 763 N N . PRO A 1 101 ? 2.523 0.001 -0.631 1.00 97.44 101 PRO A N 1
ATOM 764 C CA . PRO A 1 101 ? 2.826 -1.410 -0.429 1.00 97.44 101 PRO A CA 1
ATOM 765 C C . PRO A 1 101 ? 4.340 -1.627 -0.451 1.00 97.44 101 PRO A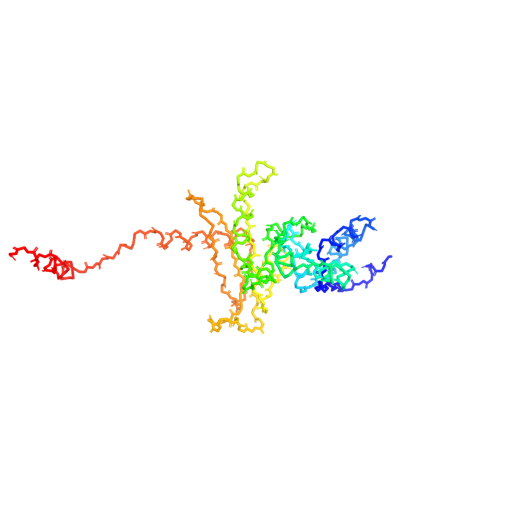 C 1
ATOM 767 O O . PRO A 1 101 ? 5.023 -1.021 -1.281 1.00 97.44 101 PRO A O 1
ATOM 770 N N . HIS A 1 102 ? 4.839 -2.535 0.391 1.00 96.38 102 HIS A N 1
ATOM 771 C CA . HIS A 1 102 ? 6.265 -2.864 0.518 1.00 96.38 102 HIS A CA 1
ATOM 772 C C . HIS A 1 102 ? 7.112 -1.666 0.962 1.00 96.38 102 HIS A C 1
ATOM 774 O O . HIS A 1 102 ? 8.185 -1.416 0.407 1.00 96.38 102 HIS A O 1
ATOM 780 N N . ILE A 1 103 ? 6.593 -0.850 1.883 1.00 96.88 103 ILE A N 1
ATOM 781 C CA . ILE A 1 103 ? 7.222 0.420 2.291 1.00 96.88 103 ILE A CA 1
ATOM 782 C C . ILE A 1 103 ? 8.659 0.243 2.814 1.00 96.88 103 ILE A C 1
ATOM 784 O O . ILE A 1 103 ? 9.491 1.131 2.631 1.00 96.88 103 ILE A O 1
ATOM 788 N N . ASP A 1 104 ? 8.946 -0.922 3.384 1.00 95.81 104 ASP A N 1
ATOM 789 C CA . ASP A 1 104 ? 10.224 -1.398 3.913 1.00 95.81 104 ASP A CA 1
ATOM 790 C C . ASP A 1 104 ? 11.224 -1.872 2.846 1.00 95.81 104 ASP A C 1
ATOM 792 O O . ASP A 1 104 ? 12.325 -2.313 3.176 1.00 95.81 104 ASP A O 1
ATOM 796 N N . THR A 1 105 ? 10.880 -1.777 1.560 1.00 95.31 105 THR A N 1
ATOM 797 C CA . THR A 1 105 ? 11.732 -2.259 0.465 1.00 95.31 105 THR A CA 1
ATOM 798 C C . THR A 1 105 ? 12.475 -1.147 -0.271 1.00 95.31 105 THR A C 1
ATOM 800 O O . THR A 1 105 ? 12.111 0.035 -0.264 1.00 95.31 105 THR A O 1
ATOM 803 N N . VAL A 1 106 ? 13.531 -1.557 -0.972 1.00 95.81 106 VAL A N 1
ATOM 804 C CA . VAL A 1 106 ? 14.295 -0.728 -1.907 1.00 95.81 106 VAL A CA 1
ATOM 805 C C . VAL A 1 106 ? 13.954 -1.168 -3.331 1.00 95.81 106 VAL A C 1
ATOM 807 O O . VAL A 1 106 ? 13.913 -2.361 -3.632 1.00 95.81 106 VAL A O 1
ATOM 810 N N . GLY A 1 107 ? 13.674 -0.206 -4.211 1.00 92.50 107 GLY A N 1
ATOM 811 C CA . GLY A 1 107 ? 13.408 -0.472 -5.623 1.00 92.50 107 GLY A CA 1
ATOM 812 C C . GLY A 1 107 ? 14.639 -1.003 -6.360 1.00 92.50 107 GLY A C 1
ATOM 813 O O . GLY A 1 107 ? 15.772 -0.840 -5.914 1.00 92.50 107 GLY A O 1
ATOM 814 N N . THR A 1 108 ? 14.437 -1.583 -7.547 1.00 91.62 108 THR A N 1
ATOM 815 C CA . THR A 1 108 ? 15.553 -2.024 -8.409 1.00 91.62 108 THR A CA 1
ATOM 816 C C . THR A 1 108 ? 16.454 -0.872 -8.866 1.00 91.62 108 THR A C 1
ATOM 818 O O . THR A 1 108 ? 17.586 -1.117 -9.261 1.00 91.62 108 THR A O 1
ATOM 821 N N . ASN A 1 109 ? 15.995 0.379 -8.748 1.00 92.31 109 ASN A N 1
ATOM 822 C CA . ASN A 1 109 ? 16.779 1.604 -8.927 1.00 92.31 109 ASN A CA 1
ATOM 823 C C . ASN A 1 109 ? 17.636 1.997 -7.701 1.00 92.31 109 ASN A C 1
ATOM 825 O O . ASN A 1 109 ? 18.216 3.079 -7.692 1.00 92.31 109 ASN A O 1
ATOM 829 N N . ASN A 1 110 ? 17.721 1.154 -6.665 1.00 94.06 110 ASN A N 1
ATOM 830 C CA . ASN A 1 110 ? 18.409 1.418 -5.393 1.00 94.06 110 ASN A CA 1
ATOM 831 C C . ASN A 1 110 ? 17.826 2.576 -4.566 1.00 94.06 110 ASN A C 1
ATOM 833 O O . ASN A 1 110 ? 18.504 3.124 -3.698 1.00 94.06 110 ASN A O 1
ATOM 837 N N . VAL A 1 111 ? 16.567 2.948 -4.805 1.00 95.44 111 VAL A N 1
ATOM 838 C CA . VAL A 1 111 ? 15.881 3.993 -4.039 1.00 95.44 111 VAL A CA 1
ATOM 839 C C . VAL A 1 111 ? 14.905 3.359 -3.054 1.00 95.44 111 VAL A C 1
ATOM 841 O O . VAL A 1 111 ? 14.085 2.520 -3.436 1.00 95.44 111 VAL A O 1
ATOM 844 N N . ALA A 1 112 ? 14.974 3.762 -1.783 1.00 96.19 112 ALA A N 1
ATOM 845 C CA . ALA A 1 112 ? 14.037 3.299 -0.767 1.00 96.19 112 ALA A CA 1
ATOM 846 C C . ALA A 1 112 ? 12.614 3.758 -1.105 1.00 96.19 112 ALA A C 1
ATOM 848 O O . ALA A 1 112 ? 12.368 4.927 -1.428 1.00 96.19 112 ALA A O 1
ATOM 849 N N . ARG A 1 113 ? 11.659 2.832 -1.025 1.00 96.62 113 ARG A N 1
ATOM 850 C CA . ARG A 1 113 ? 10.274 3.101 -1.413 1.00 96.62 113 ARG A CA 1
ATOM 851 C C . ARG A 1 113 ? 9.647 4.198 -0.545 1.00 96.62 113 ARG A C 1
ATOM 853 O O . ARG A 1 113 ? 9.005 5.110 -1.077 1.00 96.62 113 ARG A O 1
ATOM 860 N N . VAL A 1 114 ? 9.914 4.155 0.764 1.00 96.81 114 VAL A N 1
ATOM 861 C CA . VAL A 1 114 ? 9.481 5.165 1.743 1.00 96.81 114 VAL A CA 1
ATOM 862 C C . VAL A 1 114 ? 9.933 6.584 1.387 1.00 96.81 114 VAL A C 1
ATOM 864 O O . VAL A 1 114 ? 9.155 7.522 1.541 1.00 96.81 114 VAL A O 1
ATOM 867 N N . ASP A 1 115 ? 11.139 6.770 0.848 1.00 97.00 115 ASP A N 1
ATOM 868 C CA . ASP A 1 115 ? 11.661 8.108 0.547 1.00 97.00 115 ASP A CA 1
ATOM 869 C C . ASP A 1 115 ? 10.907 8.764 -0.608 1.00 97.00 115 ASP A C 1
ATOM 871 O O . ASP A 1 115 ? 10.604 9.958 -0.568 1.00 97.00 115 ASP A O 1
ATOM 875 N N . ILE A 1 116 ? 10.553 7.984 -1.630 1.00 97.12 116 ILE A N 1
ATOM 876 C CA . ILE A 1 116 ? 9.730 8.486 -2.733 1.00 97.12 116 ILE A CA 1
ATOM 877 C C . ILE A 1 116 ? 8.277 8.665 -2.293 1.00 97.12 116 ILE A C 1
ATOM 879 O O . ILE A 1 116 ? 7.639 9.631 -2.703 1.00 97.12 116 ILE A O 1
ATOM 883 N N . ALA A 1 117 ? 7.763 7.803 -1.412 1.00 97.25 117 ALA A N 1
ATOM 884 C CA . ALA A 1 117 ? 6.422 7.968 -0.860 1.00 97.25 117 ALA A CA 1
ATOM 885 C C . ALA A 1 117 ? 6.284 9.272 -0.059 1.00 97.25 117 ALA A C 1
ATOM 887 O O . ALA A 1 117 ? 5.289 9.977 -0.217 1.00 97.25 117 ALA A O 1
ATOM 888 N N . LYS A 1 118 ? 7.300 9.635 0.737 1.00 97.19 118 LYS A N 1
ATOM 889 C CA . LYS A 1 118 ? 7.353 10.924 1.442 1.00 97.19 118 LYS A CA 1
ATOM 890 C C . LYS A 1 118 ? 7.275 12.098 0.467 1.00 97.19 118 LYS A C 1
ATOM 892 O O . LYS A 1 118 ? 6.449 12.984 0.655 1.00 97.19 118 LYS A O 1
ATOM 897 N N . LYS A 1 119 ? 8.078 12.083 -0.603 1.00 96.00 119 LYS A N 1
ATOM 898 C CA . LYS A 1 119 ? 8.048 13.139 -1.632 1.00 96.00 119 LYS A CA 1
ATOM 899 C C . LYS A 1 119 ? 6.664 13.267 -2.270 1.00 96.00 119 LYS A C 1
ATOM 901 O O . LYS A 1 119 ? 6.120 14.361 -2.303 1.00 96.00 119 LYS A O 1
ATOM 906 N N . MET A 1 120 ? 6.064 12.146 -2.674 1.00 95.44 120 MET A N 1
ATOM 907 C CA . MET A 1 120 ? 4.720 12.123 -3.264 1.00 95.44 120 MET A CA 1
ATOM 908 C C . MET A 1 120 ? 3.641 12.655 -2.319 1.00 95.44 120 MET A C 1
ATOM 910 O O . MET A 1 120 ? 2.713 13.327 -2.764 1.00 95.44 120 MET A O 1
ATOM 914 N N . LEU A 1 121 ? 3.733 12.333 -1.026 1.00 94.81 121 LEU A N 1
ATOM 915 C CA . LEU A 1 121 ? 2.780 12.813 -0.031 1.00 94.81 121 LEU A CA 1
ATOM 916 C C . LEU A 1 121 ? 2.923 14.320 0.193 1.00 94.81 121 LEU A C 1
ATOM 918 O O . LEU A 1 121 ? 1.921 15.025 0.252 1.00 94.81 121 LEU A O 1
ATOM 922 N N . LEU A 1 122 ? 4.163 14.809 0.271 1.00 94.38 122 LEU A N 1
ATOM 923 C CA . LEU A 1 122 ? 4.456 16.229 0.431 1.00 94.38 122 LEU A CA 1
ATOM 924 C C . LEU A 1 122 ? 4.002 17.041 -0.790 1.00 94.38 122 LEU A C 1
ATOM 926 O O . LEU A 1 122 ? 3.372 18.078 -0.634 1.00 94.38 122 LEU A O 1
ATOM 930 N N . GLU A 1 123 ? 4.266 16.550 -2.001 1.00 93.19 123 GLU A N 1
ATOM 931 C CA . GLU A 1 123 ? 3.777 17.161 -3.243 1.00 93.19 123 GLU A CA 1
ATOM 932 C C . GLU A 1 123 ? 2.246 17.231 -3.260 1.00 93.19 123 GLU A C 1
ATOM 934 O O . GLU A 1 123 ? 1.680 18.288 -3.527 1.00 93.19 123 GLU A O 1
ATOM 939 N N . ALA A 1 124 ? 1.571 16.135 -2.902 1.00 92.00 124 ALA A N 1
ATOM 940 C CA . ALA A 1 124 ? 0.113 16.087 -2.860 1.00 92.00 124 ALA A CA 1
ATOM 941 C C . ALA A 1 124 ? -0.500 16.981 -1.776 1.00 92.00 124 ALA A C 1
ATOM 943 O O . ALA A 1 124 ? -1.616 17.456 -1.947 1.00 92.00 124 ALA A O 1
ATOM 944 N N . HIS A 1 125 ? 0.211 17.221 -0.673 1.00 91.19 125 HIS A N 1
ATOM 945 C CA . HIS A 1 125 ? -0.229 18.136 0.379 1.00 91.19 125 HIS A CA 1
ATOM 946 C C . HIS A 1 125 ? -0.315 19.592 -0.107 1.00 91.19 125 HIS A C 1
ATOM 948 O O . HIS A 1 125 ? -1.190 20.332 0.335 1.00 91.19 125 HIS A O 1
ATOM 954 N N . PHE A 1 126 ? 0.566 20.001 -1.025 1.00 91.25 126 PHE A N 1
ATOM 955 C CA . PHE A 1 126 ? 0.580 21.356 -1.590 1.00 91.25 126 PHE A CA 1
ATOM 956 C C . PHE A 1 126 ? -0.192 21.495 -2.904 1.00 91.25 126 PHE A C 1
ATOM 958 O O . PHE A 1 126 ? -0.364 22.612 -3.397 1.00 91.25 126 PHE A O 1
ATOM 965 N N . ASP A 1 127 ? -0.637 20.389 -3.491 1.00 90.31 127 ASP A N 1
ATOM 966 C CA . ASP A 1 127 ? -1.382 20.394 -4.740 1.00 90.31 127 ASP A CA 1
ATOM 967 C C . ASP A 1 127 ? -2.877 20.667 -4.464 1.00 90.31 127 ASP A C 1
ATOM 969 O O . ASP A 1 127 ? -3.551 19.843 -3.842 1.00 90.31 127 ASP A O 1
ATOM 973 N N . PRO A 1 128 ? -3.432 21.797 -4.949 1.00 86.56 128 PRO A N 1
ATOM 974 C CA . PRO A 1 128 ? -4.818 22.188 -4.688 1.00 86.56 128 PRO A CA 1
ATOM 975 C C . PRO A 1 128 ? -5.858 21.268 -5.344 1.00 86.56 128 PRO A C 1
ATOM 977 O O . PRO A 1 128 ? -7.052 21.448 -5.114 1.00 86.56 128 PRO A O 1
ATOM 980 N N . SER A 1 129 ? -5.440 20.323 -6.193 1.00 86.75 129 SER A N 1
ATOM 981 C CA . SER A 1 129 ? -6.330 19.311 -6.767 1.00 86.75 129 SER A CA 1
ATOM 982 C C . SER A 1 129 ? -6.689 18.187 -5.791 1.00 86.75 129 SER A C 1
ATOM 984 O O . SER A 1 129 ? -7.653 17.463 -6.044 1.00 86.75 129 SER A O 1
ATOM 986 N N . TYR A 1 130 ? -5.954 18.046 -4.683 1.00 81.62 130 TYR A N 1
ATOM 987 C CA . TYR A 1 130 ? -6.276 17.100 -3.619 1.00 81.62 130 TYR A CA 1
ATOM 988 C C . TYR A 1 130 ? -7.050 17.788 -2.492 1.00 81.62 130 TYR A C 1
ATOM 990 O O . TYR A 1 130 ? -6.739 18.907 -2.086 1.00 81.62 130 TYR A O 1
ATOM 998 N N . GLU A 1 131 ? -8.036 17.087 -1.932 1.00 74.94 131 GLU A N 1
ATOM 999 C CA . GLU A 1 131 ? -8.650 17.496 -0.671 1.00 74.94 131 GLU A CA 1
ATOM 1000 C C . GLU A 1 131 ? -7.657 17.231 0.471 1.00 74.94 131 GLU A C 1
ATOM 1002 O O . GLU A 1 131 ? -7.263 16.091 0.726 1.00 74.94 131 GLU A O 1
ATOM 1007 N N . ALA A 1 132 ? -7.195 18.296 1.129 1.00 63.06 132 ALA A N 1
ATOM 1008 C CA . ALA A 1 132 ? -6.299 18.193 2.273 1.00 63.06 132 ALA A CA 1
ATOM 1009 C C . ALA A 1 132 ? -7.077 17.819 3.555 1.00 63.06 132 ALA A C 1
ATOM 1011 O O . ALA A 1 132 ? -8.167 18.356 3.770 1.00 63.06 132 ALA A O 1
ATOM 1012 N N . PRO A 1 133 ? -6.509 16.972 4.440 1.00 67.19 133 PRO A N 1
ATOM 1013 C CA . PRO A 1 133 ? -5.151 16.430 4.387 1.00 67.19 133 PRO A CA 1
ATOM 1014 C C . PRO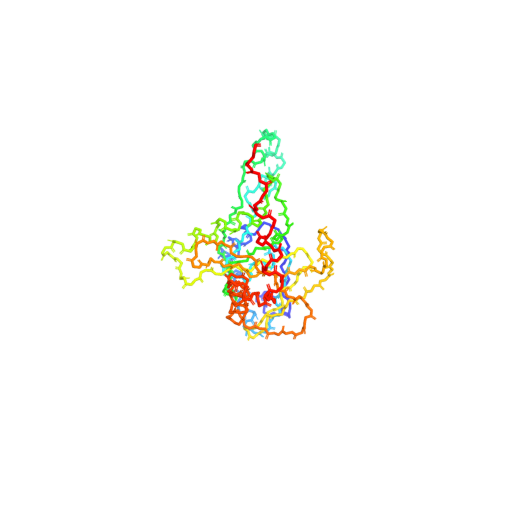 A 1 133 ? -5.065 15.102 3.616 1.00 67.19 133 PRO A C 1
ATOM 1016 O O . PRO A 1 133 ? -5.881 14.202 3.797 1.00 67.19 133 PRO A O 1
ATOM 1019 N N . VAL A 1 134 ? -4.011 14.948 2.806 1.00 82.81 134 VAL A N 1
ATOM 1020 C CA . VAL A 1 134 ? -3.687 13.668 2.160 1.00 82.81 134 VAL A CA 1
ATOM 1021 C C . VAL A 1 134 ? -2.931 12.792 3.156 1.00 82.81 134 VAL A C 1
ATOM 1023 O O . VAL A 1 134 ? -1.829 13.140 3.580 1.00 82.81 134 VAL A O 1
ATOM 1026 N N . PHE A 1 135 ? -3.504 11.639 3.495 1.00 92.44 135 PHE A N 1
ATOM 1027 C CA . PHE A 1 135 ? -2.884 10.647 4.374 1.00 92.44 135 PHE A CA 1
ATOM 1028 C C . PHE A 1 135 ? -2.386 9.441 3.591 1.00 92.44 135 PHE A C 1
ATOM 1030 O O . PHE A 1 135 ? -3.001 9.019 2.609 1.00 92.44 135 PHE A O 1
ATOM 1037 N N . GLY A 1 136 ? -1.273 8.869 4.041 1.00 95.56 136 GLY A N 1
ATOM 1038 C CA . GLY A 1 136 ? -0.727 7.629 3.514 1.00 95.56 136 GLY A CA 1
ATOM 1039 C C . GLY A 1 136 ? -0.855 6.468 4.495 1.00 95.56 136 GLY A C 1
ATOM 1040 O O . GLY A 1 136 ? -0.777 6.656 5.707 1.00 95.56 136 GLY A O 1
ATOM 1041 N N . LEU A 1 137 ? -1.003 5.260 3.954 1.00 97.62 137 LEU A N 1
ATOM 1042 C CA . LEU A 1 137 ? -0.902 4.010 4.698 1.00 97.62 137 LEU A CA 1
ATOM 1043 C C . LEU A 1 137 ? 0.225 3.163 4.099 1.00 97.62 137 LEU A C 1
ATOM 1045 O O . LEU A 1 137 ? 0.101 2.620 2.998 1.00 97.62 137 LEU A O 1
ATOM 1049 N N . GLY A 1 138 ? 1.340 3.076 4.819 1.00 97.94 138 GLY A N 1
ATOM 1050 C CA . GLY A 1 138 ? 2.459 2.202 4.485 1.00 97.94 138 GLY A CA 1
ATOM 1051 C C . GLY A 1 138 ? 2.222 0.789 4.984 1.00 97.94 138 GLY A C 1
ATOM 1052 O O . GLY A 1 138 ? 1.705 0.623 6.082 1.00 97.94 138 GLY A O 1
ATOM 1053 N N . VAL A 1 139 ? 2.603 -0.214 4.197 1.00 98.00 139 VAL A N 1
ATOM 1054 C CA . VAL A 1 139 ? 2.422 -1.631 4.538 1.00 98.00 139 VAL A CA 1
ATOM 1055 C C . VAL A 1 139 ? 3.748 -2.353 4.326 1.00 98.00 139 VAL A C 1
ATOM 1057 O O . VAL A 1 139 ? 4.231 -2.393 3.191 1.00 98.00 139 VAL A O 1
ATOM 1060 N N . ASP A 1 140 ? 4.335 -2.890 5.398 1.00 97.75 140 ASP A N 1
ATOM 1061 C CA . ASP A 1 140 ? 5.534 -3.734 5.314 1.00 97.75 140 ASP A CA 1
ATOM 1062 C C . ASP A 1 140 ? 5.253 -5.022 4.537 1.00 97.75 140 ASP A C 1
ATOM 1064 O O . ASP A 1 140 ? 4.115 -5.508 4.462 1.00 97.75 140 ASP A O 1
ATOM 1068 N N . GLU A 1 141 ? 6.309 -5.658 4.037 1.00 95.44 141 GLU A N 1
ATOM 1069 C CA . GLU A 1 141 ? 6.210 -7.070 3.702 1.00 95.44 141 GLU A CA 1
ATOM 1070 C C . GLU A 1 141 ? 5.775 -7.884 4.932 1.00 95.44 141 GLU A C 1
ATOM 1072 O O . GLU A 1 141 ? 6.263 -7.700 6.043 1.00 95.44 141 GLU A O 1
ATOM 1077 N N . LYS A 1 142 ? 4.848 -8.830 4.724 1.00 96.31 142 LYS A N 1
ATOM 1078 C CA . LYS A 1 142 ? 4.208 -9.650 5.777 1.00 96.31 142 LYS A CA 1
ATOM 1079 C C . LYS A 1 142 ? 3.286 -8.881 6.736 1.00 96.31 142 LYS A C 1
ATOM 1081 O O . LYS A 1 142 ? 2.775 -9.495 7.672 1.00 96.31 142 LYS A O 1
ATOM 1086 N N . ALA A 1 143 ? 3.016 -7.597 6.510 1.00 97.50 143 ALA A N 1
ATOM 1087 C CA . ALA A 1 143 ? 1.908 -6.909 7.164 1.00 97.50 143 ALA A CA 1
ATOM 1088 C C . ALA A 1 143 ? 0.617 -7.043 6.342 1.00 97.50 143 ALA A C 1
ATOM 1090 O O . ALA A 1 143 ? 0.637 -7.158 5.114 1.00 97.50 143 ALA A O 1
ATOM 1091 N N . VAL A 1 144 ? -0.522 -7.035 7.030 1.00 97.06 144 VAL A N 1
ATOM 1092 C CA . VAL A 1 144 ? -1.855 -7.131 6.434 1.00 97.06 144 VAL A CA 1
ATOM 1093 C C . VAL A 1 144 ? -2.739 -6.029 7.002 1.00 97.06 144 VAL A C 1
ATOM 1095 O O . VAL A 1 144 ? -2.788 -5.809 8.213 1.00 97.06 144 VAL A O 1
ATOM 1098 N N . VAL A 1 145 ? -3.467 -5.374 6.101 1.00 97.44 145 VAL A N 1
ATOM 1099 C CA . VAL A 1 145 ? -4.541 -4.431 6.414 1.00 97.44 145 VAL A CA 1
ATOM 1100 C C . VAL A 1 145 ? -5.858 -5.174 6.229 1.00 97.44 145 VAL A C 1
ATOM 1102 O O . VAL A 1 145 ? -6.226 -5.505 5.102 1.00 97.44 145 VAL A O 1
ATOM 1105 N N . ALA A 1 146 ? -6.555 -5.465 7.324 1.00 97.38 146 ALA A N 1
ATOM 1106 C CA . ALA A 1 146 ? -7.926 -5.958 7.276 1.00 97.38 146 ALA A CA 1
ATOM 1107 C C . ALA A 1 146 ? -8.872 -4.759 7.363 1.00 97.38 146 ALA A C 1
ATOM 1109 O O . ALA A 1 146 ? -8.743 -3.964 8.290 1.00 97.38 146 ALA A O 1
ATOM 1110 N N . TYR A 1 147 ? -9.782 -4.620 6.399 1.00 96.62 147 TYR A N 1
ATOM 1111 C CA . TYR A 1 147 ? -10.757 -3.533 6.349 1.00 96.62 147 TYR A CA 1
ATOM 1112 C C . TYR A 1 147 ? -12.175 -4.095 6.388 1.00 96.62 147 TYR A C 1
ATOM 1114 O O . TYR A 1 147 ? -12.558 -4.871 5.513 1.00 96.62 147 TYR A O 1
ATOM 1122 N N . GLU A 1 148 ? -12.945 -3.691 7.391 1.00 95.44 148 GLU A N 1
ATOM 1123 C CA . GLU A 1 148 ? -14.318 -4.139 7.615 1.00 95.44 148 GLU A CA 1
ATOM 1124 C C . GLU A 1 148 ? -15.136 -2.978 8.189 1.00 95.44 148 GLU A C 1
ATOM 1126 O O . GLU A 1 148 ? -14.719 -2.334 9.149 1.00 95.44 148 GLU A O 1
ATOM 1131 N N . GLU A 1 149 ? -16.280 -2.670 7.569 1.00 91.88 149 GLU A N 1
ATOM 1132 C CA . GLU A 1 149 ? -17.229 -1.642 8.038 1.00 91.88 149 GLU A CA 1
ATOM 1133 C C . GLU A 1 149 ? -16.587 -0.280 8.391 1.00 91.88 149 GLU A C 1
ATOM 1135 O O . GLU A 1 149 ? -16.917 0.353 9.394 1.00 91.88 149 GLU A O 1
ATOM 1140 N N . GLY A 1 150 ? -15.642 0.192 7.568 1.00 93.06 150 GLY A N 1
ATOM 1141 C CA . GLY A 1 150 ? -14.969 1.479 7.791 1.00 93.06 150 GLY A CA 1
ATOM 1142 C C . GLY A 1 150 ? -13.812 1.436 8.789 1.00 93.06 150 GLY A C 1
ATOM 1143 O O . GLY A 1 150 ? -13.164 2.461 9.008 1.00 93.06 150 GLY A O 1
ATOM 1144 N N . LYS A 1 151 ? -13.527 0.270 9.371 1.00 96.75 151 LYS A N 1
ATOM 1145 C CA . LYS A 1 151 ? -12.462 0.070 10.350 1.00 96.75 151 LYS A CA 1
ATOM 1146 C C . LYS A 1 151 ? -11.330 -0.756 9.773 1.00 96.75 151 LYS A C 1
ATOM 1148 O O . LYS A 1 151 ? -11.528 -1.604 8.909 1.00 96.75 151 LYS A O 1
ATOM 1153 N N . ILE A 1 152 ? -10.139 -0.500 10.290 1.00 97.31 152 ILE A N 1
ATOM 1154 C CA . ILE A 1 152 ? -8.897 -1.155 9.931 1.00 97.31 152 ILE A CA 1
ATOM 1155 C C . ILE A 1 152 ? -8.329 -1.872 11.149 1.00 97.31 152 ILE A C 1
ATOM 1157 O O . ILE A 1 152 ? -8.199 -1.293 12.230 1.00 97.31 152 ILE A O 1
ATOM 1161 N N . THR A 1 153 ? -7.916 -3.116 10.931 1.00 97.94 153 THR A N 1
ATOM 1162 C CA . THR A 1 153 ? -7.092 -3.892 11.856 1.00 97.94 153 THR A CA 1
ATOM 1163 C C . THR A 1 153 ? -5.772 -4.237 11.181 1.00 97.94 153 THR A C 1
ATOM 1165 O O . THR A 1 153 ? -5.739 -4.672 10.027 1.00 97.94 153 THR A O 1
ATOM 1168 N N . ILE A 1 154 ? -4.671 -4.046 11.911 1.00 97.88 154 ILE A N 1
ATOM 1169 C CA . ILE A 1 154 ? -3.326 -4.361 11.429 1.00 97.88 154 ILE A CA 1
ATOM 1170 C C . ILE A 1 154 ? -2.903 -5.721 11.961 1.00 97.88 154 ILE A C 1
ATOM 1172 O O . ILE A 1 154 ? -2.860 -5.948 13.173 1.00 97.88 154 ILE A O 1
ATOM 1176 N N . ILE A 1 155 ? -2.562 -6.615 11.041 1.00 97.75 155 ILE A N 1
ATOM 1177 C CA . ILE A 1 155 ? -2.128 -7.973 11.348 1.00 97.75 155 ILE A CA 1
ATOM 1178 C C . ILE A 1 155 ? -0.694 -8.139 10.860 1.00 97.75 155 ILE A C 1
ATOM 1180 O O . ILE A 1 155 ? -0.357 -7.772 9.736 1.00 97.75 155 ILE A O 1
ATOM 1184 N N . SER A 1 156 ? 0.148 -8.718 11.707 1.00 97.44 156 SER A N 1
ATOM 1185 C CA . SER A 1 156 ? 1.500 -9.120 11.343 1.00 97.44 156 SER A CA 1
ATOM 1186 C C . SER A 1 156 ? 1.553 -10.624 11.118 1.00 97.44 156 SER A C 1
ATOM 1188 O O . SER A 1 156 ? 1.220 -11.397 12.019 1.00 97.44 156 SER A O 1
ATOM 1190 N N . ALA A 1 157 ? 1.986 -11.032 9.927 1.00 94.94 157 ALA A N 1
ATOM 1191 C CA . ALA A 1 157 ? 2.186 -12.428 9.543 1.00 94.94 157 ALA A CA 1
ATOM 1192 C C . ALA A 1 157 ? 3.651 -12.888 9.689 1.00 94.94 157 ALA A C 1
ATOM 1194 O O . ALA A 1 157 ? 3.994 -14.003 9.295 1.00 94.94 157 ALA A O 1
ATOM 1195 N N . GLY A 1 158 ? 4.529 -12.042 10.231 1.00 95.19 158 GLY A N 1
ATOM 1196 C CA . GLY A 1 158 ? 5.926 -12.370 10.489 1.00 95.19 158 GLY A CA 1
ATOM 1197 C C . GLY A 1 158 ? 6.757 -11.138 10.824 1.00 95.19 158 GLY A C 1
ATOM 1198 O O . GLY A 1 158 ? 6.239 -10.030 10.882 1.00 95.19 158 GLY A O 1
ATOM 1199 N N . ASP A 1 159 ? 8.056 -11.329 11.024 1.00 95.56 159 ASP A N 1
ATOM 1200 C CA . ASP A 1 159 ? 8.952 -10.234 11.402 1.00 95.56 159 ASP A CA 1
ATOM 1201 C C . ASP A 1 159 ? 9.394 -9.382 10.206 1.00 95.56 159 ASP A C 1
ATOM 1203 O O . ASP A 1 159 ? 9.501 -9.878 9.069 1.00 95.56 159 ASP A O 1
ATOM 1207 N N . ARG A 1 160 ? 9.688 -8.110 10.505 1.00 92.06 160 ARG A N 1
ATOM 1208 C CA . ARG A 1 160 ? 10.324 -7.156 9.589 1.00 92.06 160 ARG A CA 1
ATOM 1209 C C . ARG A 1 160 ? 11.676 -7.670 9.106 1.00 92.06 160 ARG A C 1
ATOM 1211 O O . ARG A 1 160 ? 12.368 -8.407 9.809 1.00 92.06 160 ARG A O 1
ATOM 1218 N N . HIS A 1 161 ? 12.087 -7.225 7.920 1.00 86.56 161 HIS A N 1
ATOM 1219 C CA . HIS A 1 161 ? 13.391 -7.580 7.342 1.00 86.56 161 HIS A CA 1
ATOM 1220 C C . HIS A 1 161 ? 14.583 -7.106 8.175 1.00 86.56 161 HIS A C 1
ATOM 1222 O O . HIS A 1 161 ? 15.625 -7.755 8.175 1.00 86.56 161 HIS A O 1
ATOM 1228 N N . ASP A 1 162 ? 14.426 -6.002 8.903 1.00 84.25 162 ASP A N 1
ATOM 1229 C CA . ASP A 1 162 ? 15.446 -5.455 9.803 1.00 84.25 162 ASP A CA 1
ATOM 1230 C C . ASP A 1 162 ? 15.542 -6.192 11.153 1.00 84.25 162 ASP A C 1
ATOM 1232 O O . ASP A 1 162 ? 16.440 -5.916 11.949 1.00 84.25 162 ASP A O 1
ATOM 1236 N N . GLY A 1 163 ? 14.634 -7.137 11.420 1.00 85.25 163 GLY A N 1
ATOM 1237 C CA . GLY A 1 163 ? 14.572 -7.886 12.672 1.00 85.25 163 GLY A CA 1
ATOM 1238 C C . GLY A 1 163 ? 14.085 -7.075 13.874 1.00 85.25 163 GLY A C 1
ATOM 1239 O O . GLY A 1 163 ? 14.123 -7.581 14.995 1.00 85.25 163 GLY A O 1
ATOM 1240 N N . LEU A 1 164 ? 13.594 -5.846 13.687 1.00 87.50 164 LEU A N 1
ATOM 1241 C CA . LEU A 1 164 ? 13.125 -4.984 14.773 1.00 87.50 164 LEU A CA 1
ATOM 1242 C C . LEU A 1 164 ? 11.699 -5.339 15.231 1.00 87.50 164 LEU A C 1
ATOM 1244 O O . LEU A 1 164 ? 10.928 -4.456 15.592 1.00 87.50 164 LEU A O 1
ATOM 1248 N N . GLY A 1 165 ? 11.326 -6.619 15.233 1.00 92.38 165 GLY A N 1
ATOM 1249 C CA . GLY A 1 165 ? 10.011 -7.106 15.661 1.00 92.38 165 GLY A CA 1
ATOM 1250 C C . GLY A 1 165 ? 9.012 -7.336 14.516 1.00 92.38 165 GLY A C 1
ATOM 1251 O O . GLY A 1 165 ? 9.417 -7.436 13.353 1.00 92.38 165 GLY A O 1
ATOM 1252 N N . PRO A 1 166 ? 7.707 -7.442 14.835 1.00 96.81 166 PRO A N 1
ATOM 1253 C CA . PRO A 1 166 ? 6.686 -7.841 13.872 1.00 96.81 166 PRO A CA 1
ATOM 1254 C C . PRO A 1 166 ? 6.522 -6.806 12.752 1.00 96.81 166 PRO A C 1
ATOM 1256 O O . PRO A 1 166 ? 6.525 -5.599 13.007 1.00 96.81 166 PRO A O 1
ATOM 1259 N N . ALA A 1 167 ? 6.328 -7.285 11.520 1.00 97.44 167 ALA A N 1
ATOM 1260 C CA . ALA A 1 167 ? 5.959 -6.469 10.365 1.00 97.44 167 ALA A CA 1
ATOM 1261 C C . ALA A 1 167 ? 4.695 -5.667 10.652 1.00 97.44 167 ALA A C 1
ATOM 1263 O O . ALA A 1 167 ? 3.765 -6.187 11.277 1.00 97.44 167 ALA A O 1
ATOM 1264 N N . THR A 1 168 ? 4.649 -4.416 10.201 1.00 97.19 168 THR A N 1
ATOM 1265 C CA . THR A 1 168 ? 3.538 -3.532 10.539 1.00 97.19 168 THR A CA 1
ATOM 1266 C C . THR A 1 168 ? 3.123 -2.594 9.406 1.00 97.19 168 THR A C 1
ATOM 1268 O O . THR A 1 168 ? 3.658 -2.612 8.301 1.00 97.19 168 THR A O 1
ATOM 1271 N N . CYS A 1 169 ? 2.094 -1.800 9.678 1.00 97.56 169 CYS A N 1
ATOM 1272 C CA . CYS A 1 169 ? 1.664 -0.691 8.849 1.00 97.56 169 CYS A CA 1
ATOM 1273 C C . CYS A 1 169 ? 2.029 0.646 9.499 1.00 97.56 169 CYS A C 1
ATOM 1275 O O . CYS A 1 169 ? 2.250 0.732 10.708 1.00 97.56 169 CYS A O 1
ATOM 1277 N N . TYR A 1 170 ? 2.056 1.699 8.688 1.00 97.25 170 TYR A N 1
ATOM 1278 C CA . TYR A 1 170 ? 2.464 3.040 9.094 1.00 97.25 170 TYR A CA 1
ATOM 1279 C C . TYR A 1 170 ? 1.425 4.050 8.638 1.00 97.25 170 TYR A C 1
ATOM 1281 O O . TYR A 1 170 ? 0.969 3.984 7.497 1.00 97.25 170 TYR A O 1
ATOM 1289 N N . ILE A 1 171 ? 1.109 5.020 9.490 1.00 97.19 171 ILE A N 1
ATOM 1290 C CA . ILE A 1 171 ? 0.402 6.230 9.070 1.00 97.19 171 ILE A CA 1
ATOM 1291 C C . ILE A 1 171 ? 1.437 7.239 8.592 1.00 97.19 171 ILE A C 1
ATOM 1293 O O . ILE A 1 171 ? 2.385 7.553 9.315 1.00 97.19 171 ILE A O 1
ATOM 1297 N N . LEU A 1 172 ? 1.249 7.741 7.374 1.00 96.69 172 LEU A N 1
ATOM 1298 C CA . LEU A 1 172 ? 2.045 8.819 6.812 1.00 96.69 172 LEU A CA 1
ATOM 1299 C C . LEU A 1 172 ? 1.198 10.085 6.724 1.00 96.69 172 LEU A C 1
ATOM 1301 O O . LEU A 1 172 ? 0.079 10.048 6.214 1.00 96.69 172 LEU A O 1
ATOM 1305 N N . PHE A 1 173 ? 1.735 11.207 7.186 1.00 94.44 173 PHE A N 1
ATOM 1306 C CA . PHE A 1 173 ? 1.076 12.509 7.087 1.00 94.44 173 PHE A CA 1
ATOM 1307 C C . PHE A 1 173 ? 2.104 13.636 7.076 1.00 94.44 173 PHE A C 1
ATOM 1309 O O . PHE A 1 173 ? 3.242 13.440 7.497 1.00 94.44 173 PHE A O 1
ATOM 1316 N N . VAL A 1 174 ? 1.705 14.807 6.587 1.00 92.75 174 VAL A N 1
ATOM 1317 C CA . VAL A 1 174 ? 2.515 16.029 6.659 1.00 92.75 174 VAL A CA 1
ATOM 1318 C C . VAL A 1 174 ? 2.137 16.781 7.931 1.00 92.75 174 VAL A C 1
ATOM 1320 O O . VAL A 1 174 ? 0.958 17.062 8.146 1.00 92.75 174 VAL A O 1
ATOM 1323 N N . ASP A 1 175 ? 3.114 17.058 8.792 1.00 89.75 175 ASP A N 1
ATOM 1324 C CA . ASP A 1 175 ? 2.896 17.804 10.032 1.00 89.75 175 ASP A CA 1
ATOM 1325 C C . ASP A 1 175 ? 2.842 19.326 9.796 1.00 89.75 175 ASP A C 1
ATOM 1327 O O . ASP A 1 175 ? 3.039 19.827 8.687 1.00 89.75 175 ASP A O 1
ATOM 1331 N N . GLY A 1 176 ? 2.611 20.097 10.864 1.00 85.56 176 GLY A N 1
ATOM 1332 C CA . GLY A 1 176 ? 2.560 21.562 10.789 1.00 85.56 176 GLY A CA 1
ATOM 1333 C C . GLY A 1 176 ? 3.882 22.245 10.400 1.00 85.56 176 GLY A C 1
ATOM 1334 O O . GLY A 1 176 ? 3.898 23.459 10.206 1.00 85.56 176 GLY A O 1
ATOM 1335 N N . ARG A 1 177 ? 4.991 21.501 10.295 1.00 87.69 177 ARG A N 1
ATOM 1336 C CA . ARG A 1 177 ? 6.314 21.986 9.868 1.00 87.69 177 ARG A CA 1
ATOM 1337 C C . ARG A 1 177 ? 6.625 21.612 8.418 1.00 87.69 177 ARG A C 1
ATOM 1339 O O . ARG A 1 177 ? 7.724 21.899 7.949 1.00 87.69 177 ARG A O 1
ATOM 1346 N N . ASN A 1 178 ? 5.657 21.039 7.700 1.00 90.00 178 ASN A N 1
ATOM 1347 C CA . ASN A 1 178 ? 5.816 20.489 6.356 1.00 90.00 178 ASN A CA 1
ATOM 1348 C C . ASN A 1 178 ? 6.795 19.306 6.298 1.00 90.00 178 ASN A C 1
ATOM 1350 O O . ASN A 1 178 ? 7.431 19.067 5.269 1.00 90.00 178 ASN A O 1
ATOM 1354 N N . GLU A 1 179 ? 6.919 18.556 7.393 1.00 90.88 179 GLU A N 1
ATOM 1355 C CA . GLU A 1 179 ? 7.698 17.325 7.445 1.00 90.88 179 GLU A CA 1
ATOM 1356 C C . GLU A 1 179 ? 6.777 16.112 7.330 1.00 90.88 179 GLU A C 1
ATOM 1358 O O . GLU A 1 179 ? 5.690 16.062 7.908 1.00 90.88 179 GLU A O 1
ATOM 1363 N N . VAL A 1 180 ? 7.214 15.102 6.574 1.00 93.94 180 VAL A N 1
ATOM 1364 C CA . VAL A 1 180 ? 6.450 13.859 6.450 1.00 93.94 180 VAL A CA 1
ATOM 1365 C C . VAL A 1 180 ? 6.768 12.940 7.618 1.00 93.94 180 VAL A C 1
ATOM 1367 O O . VAL A 1 180 ? 7.861 12.370 7.706 1.00 93.94 180 VAL A O 1
ATOM 1370 N N . MET A 1 181 ? 5.771 12.743 8.467 1.00 94.75 181 MET A N 1
ATOM 1371 C CA . MET A 1 181 ? 5.783 11.788 9.562 1.00 94.75 181 MET A CA 1
ATOM 1372 C C . MET A 1 181 ? 5.464 10.389 9.040 1.00 94.75 181 MET A C 1
ATOM 1374 O O . MET A 1 181 ? 4.642 10.228 8.141 1.00 94.75 181 MET A O 1
ATOM 1378 N N . VAL A 1 182 ? 6.120 9.372 9.605 1.00 95.50 182 VAL A N 1
ATOM 1379 C CA . VAL A 1 182 ? 5.883 7.951 9.305 1.00 95.50 182 VAL A CA 1
ATOM 1380 C C . VAL A 1 182 ? 5.777 7.217 10.633 1.00 95.50 182 VAL A C 1
ATOM 1382 O O . VAL A 1 182 ? 6.787 6.930 11.272 1.00 95.50 182 VAL A O 1
ATOM 1385 N N . ILE A 1 183 ? 4.549 6.974 11.082 1.00 95.44 183 ILE A N 1
ATOM 1386 C CA . ILE A 1 183 ? 4.271 6.498 12.437 1.00 95.44 183 ILE A CA 1
ATOM 1387 C C . ILE A 1 183 ? 3.863 5.026 12.389 1.00 95.44 183 ILE A C 1
ATOM 1389 O O . ILE A 1 183 ? 2.829 4.723 11.790 1.00 95.44 183 ILE A O 1
ATOM 1393 N N . PRO A 1 184 ? 4.640 4.103 12.990 1.00 94.62 184 PRO A N 1
ATOM 1394 C CA . PRO A 1 184 ? 4.286 2.692 13.015 1.00 94.62 184 PRO A CA 1
ATOM 1395 C C . PRO A 1 184 ? 3.044 2.465 13.875 1.00 94.62 184 PRO A C 1
ATOM 1397 O O . PRO A 1 184 ? 2.885 3.056 14.943 1.00 94.62 184 PRO A O 1
ATOM 1400 N N . ILE A 1 185 ? 2.186 1.559 13.427 1.00 94.81 185 ILE A N 1
ATOM 1401 C CA . ILE A 1 185 ? 1.038 1.076 14.190 1.00 94.81 185 ILE A CA 1
ATOM 1402 C C . ILE A 1 185 ? 1.465 -0.203 14.918 1.00 94.81 185 ILE A C 1
ATOM 1404 O O . ILE A 1 185 ? 2.275 -0.970 14.407 1.00 94.81 185 ILE A O 1
ATOM 1408 N N . THR A 1 186 ? 0.961 -0.468 16.119 1.00 94.44 186 THR A N 1
ATOM 1409 C CA . THR A 1 186 ? 1.212 -1.762 16.771 1.00 94.44 186 THR A CA 1
ATOM 1410 C C . THR A 1 186 ? 0.336 -2.831 16.108 1.00 94.44 186 THR A C 1
ATOM 1412 O O . THR A 1 186 ? -0.887 -2.685 16.136 1.00 94.44 186 THR A O 1
ATOM 1415 N N . PRO A 1 187 ? 0.905 -3.895 15.510 1.00 96.25 187 PRO A N 1
ATOM 1416 C CA . PRO A 1 187 ? 0.110 -4.950 14.892 1.00 96.25 187 PRO A CA 1
ATOM 1417 C C . PRO A 1 187 ? -0.441 -5.924 15.945 1.00 96.25 187 PRO A C 1
ATOM 1419 O O . PRO A 1 187 ? 0.050 -5.984 17.072 1.00 96.25 187 PRO A O 1
ATOM 1422 N N . ASN A 1 188 ? -1.419 -6.746 15.554 1.00 96.56 188 ASN A N 1
ATOM 1423 C CA . ASN A 1 188 ? -1.958 -7.856 16.355 1.00 96.56 188 ASN A CA 1
ATOM 1424 C C . ASN A 1 188 ? -2.571 -7.444 17.711 1.00 96.56 188 ASN A C 1
ATOM 1426 O O . ASN A 1 188 ? -2.644 -8.259 18.628 1.00 96.56 188 ASN A O 1
ATOM 1430 N N . THR A 1 189 ? -3.038 -6.201 17.852 1.00 95.75 189 THR A N 1
ATOM 1431 C CA . THR A 1 189 ? -3.700 -5.722 19.082 1.00 95.75 189 THR A CA 1
ATOM 1432 C C . THR A 1 189 ? -5.146 -6.203 19.212 1.00 95.75 189 THR A C 1
ATOM 1434 O O . THR A 1 189 ? -5.707 -6.168 20.304 1.00 95.75 189 THR A O 1
ATOM 1437 N N . GLY A 1 190 ? -5.763 -6.628 18.104 1.00 93.56 190 GLY A N 1
ATOM 1438 C CA . GLY A 1 190 ? -7.204 -6.882 18.019 1.00 93.56 190 GLY A CA 1
ATOM 1439 C C . GLY A 1 190 ? -8.049 -5.606 17.937 1.00 93.56 190 GLY A C 1
ATOM 1440 O O . GLY A 1 190 ? -9.272 -5.695 17.873 1.00 93.56 190 GLY A O 1
ATOM 1441 N N . GLU A 1 191 ? -7.421 -4.425 17.925 1.00 94.88 191 GLU A N 1
ATOM 1442 C CA . GLU A 1 191 ? -8.121 -3.154 17.748 1.00 94.88 191 GLU A CA 1
ATOM 1443 C C . GLU A 1 191 ? -8.579 -2.995 16.289 1.00 94.88 191 GLU A C 1
ATOM 1445 O O . GLU A 1 191 ? -7.848 -3.302 15.342 1.00 94.88 191 GLU A O 1
ATOM 1450 N N . ALA A 1 192 ? -9.800 -2.491 16.119 1.00 96.56 192 ALA A N 1
ATOM 1451 C CA . ALA A 1 192 ? -10.360 -2.092 14.836 1.00 96.56 192 ALA A CA 1
ATOM 1452 C C . ALA A 1 192 ? -10.675 -0.597 14.909 1.00 96.56 192 ALA A C 1
ATOM 1454 O O . ALA A 1 192 ? -11.573 -0.190 15.649 1.00 96.56 192 ALA A O 1
ATOM 1455 N N . LEU A 1 193 ? -9.906 0.206 14.177 1.00 95.75 193 LEU A N 1
ATOM 1456 C CA . LEU A 1 193 ? -9.947 1.667 14.232 1.00 95.75 193 LEU A CA 1
ATOM 1457 C C . LEU A 1 193 ? -10.350 2.232 12.877 1.00 95.75 193 LEU A C 1
ATOM 1459 O O . LEU A 1 193 ? -9.919 1.744 11.837 1.00 95.75 193 LEU A O 1
ATOM 1463 N N . THR A 1 194 ? -11.151 3.282 12.875 1.00 95.06 194 THR A N 1
ATOM 1464 C CA . THR A 1 194 ? -11.380 4.085 11.672 1.00 95.06 194 THR A CA 1
ATOM 1465 C C . THR A 1 194 ? -10.084 4.770 11.230 1.00 95.06 194 THR A C 1
ATOM 1467 O O . THR A 1 194 ? -9.175 4.994 12.034 1.00 95.06 194 THR A O 1
ATOM 1470 N N . MET A 1 195 ? -10.000 5.150 9.951 1.00 91.00 195 MET A N 1
ATOM 1471 C CA . MET A 1 195 ? -8.858 5.930 9.449 1.00 91.00 195 MET A CA 1
ATOM 1472 C C . MET A 1 195 ? -8.628 7.208 10.268 1.00 91.00 195 MET A C 1
ATOM 1474 O O . MET A 1 195 ? -7.485 7.537 10.569 1.00 91.00 195 MET A O 1
ATOM 1478 N N . GLU A 1 196 ? -9.701 7.892 10.668 1.00 91.19 196 GLU A N 1
ATOM 1479 C CA . GLU A 1 196 ? -9.644 9.126 11.457 1.00 91.19 196 GLU A CA 1
ATOM 1480 C C . GLU A 1 196 ? -9.040 8.892 12.851 1.00 91.19 196 GLU A C 1
ATOM 1482 O O . GLU A 1 196 ? -8.115 9.598 13.245 1.00 91.19 196 GLU A O 1
ATOM 1487 N N . GLU A 1 197 ? -9.463 7.838 13.557 1.00 94.19 197 GLU A N 1
ATOM 1488 C CA . GLU A 1 197 ? -8.887 7.458 14.857 1.00 94.19 197 GLU A CA 1
ATOM 1489 C C . GLU A 1 197 ? -7.400 7.082 14.743 1.00 94.19 197 GLU A C 1
ATOM 1491 O O . GLU A 1 197 ? -6.593 7.432 15.610 1.00 94.19 197 GLU A O 1
ATOM 1496 N N . MET A 1 198 ? -7.011 6.380 13.670 1.00 93.12 198 MET A N 1
ATOM 1497 C CA . MET A 1 198 ? -5.606 6.036 13.421 1.00 93.12 198 MET A CA 1
ATOM 1498 C C . MET A 1 198 ? -4.752 7.285 13.182 1.00 93.12 198 MET A C 1
ATOM 1500 O O . MET A 1 198 ? -3.654 7.394 13.735 1.00 93.12 198 MET A O 1
ATOM 1504 N N . ILE A 1 199 ? -5.261 8.226 12.386 1.00 91.06 199 ILE A N 1
ATOM 1505 C CA . ILE A 1 199 ? -4.618 9.513 12.108 1.00 91.06 199 ILE A CA 1
ATOM 1506 C C . ILE A 1 199 ? -4.452 10.311 13.397 1.00 91.06 199 ILE A C 1
ATOM 1508 O O . ILE A 1 199 ? -3.346 10.746 13.713 1.00 91.06 199 ILE A O 1
ATOM 1512 N N . GLU A 1 200 ? -5.521 10.458 14.174 1.00 91.94 200 GLU A N 1
ATOM 1513 C CA . GLU A 1 200 ? -5.501 11.235 15.408 1.00 91.94 200 GLU A CA 1
ATOM 1514 C C . GLU A 1 200 ? -4.494 10.652 16.413 1.00 91.94 200 GLU A C 1
ATOM 1516 O O . GLU A 1 200 ? -3.716 11.381 17.032 1.00 91.94 200 GLU A O 1
ATOM 1521 N N . ARG A 1 201 ? -4.435 9.319 16.535 1.00 92.12 201 ARG A N 1
ATOM 1522 C CA . ARG A 1 201 ? -3.450 8.626 17.378 1.00 92.12 201 ARG A CA 1
ATOM 1523 C C . ARG A 1 201 ? -2.015 8.842 16.894 1.00 92.12 201 ARG A C 1
ATOM 1525 O O . ARG A 1 201 ? -1.109 9.004 17.718 1.00 92.12 201 ARG A O 1
ATOM 1532 N N . ALA A 1 202 ? -1.796 8.844 15.581 1.00 91.19 202 ALA A N 1
ATOM 1533 C CA . ALA A 1 202 ? -0.486 9.106 14.995 1.00 91.19 202 ALA A CA 1
ATOM 1534 C C . ALA A 1 202 ? -0.036 10.553 15.254 1.00 91.19 202 ALA A C 1
ATOM 1536 O O . ALA A 1 202 ? 1.090 10.769 15.704 1.00 91.19 202 ALA A O 1
ATOM 1537 N N . MET A 1 203 ? -0.926 11.530 15.066 1.00 89.62 203 MET A N 1
ATOM 1538 C CA . MET A 1 203 ? -0.656 12.946 15.339 1.00 89.62 203 MET A CA 1
ATOM 1539 C C . MET A 1 203 ? -0.345 13.195 16.819 1.00 89.62 203 MET A C 1
ATOM 1541 O O . MET A 1 203 ? 0.685 13.791 17.132 1.00 89.62 203 MET A O 1
ATOM 1545 N N . ARG A 1 204 ? -1.149 12.636 17.737 1.00 88.75 204 ARG A N 1
ATOM 1546 C CA . ARG A 1 204 ? -0.915 12.731 19.191 1.00 88.75 204 ARG A CA 1
ATOM 1547 C C . ARG A 1 204 ? 0.448 12.171 19.608 1.00 88.75 204 ARG A C 1
ATOM 1549 O O . ARG A 1 204 ? 1.091 12.696 20.515 1.00 88.75 204 ARG A O 1
ATOM 1556 N N . SER A 1 205 ? 0.902 11.114 18.935 1.00 84.81 205 SER A N 1
ATOM 1557 C CA . SER A 1 205 ? 2.208 10.501 19.198 1.00 84.81 205 SER A CA 1
ATOM 1558 C C . SER A 1 205 ? 3.365 11.422 18.784 1.00 84.81 205 SER A C 1
ATOM 1560 O O . SER A 1 205 ? 4.379 11.470 19.475 1.00 84.81 205 SER A O 1
ATOM 1562 N N . VAL A 1 206 ? 3.211 12.190 17.699 1.00 83.88 206 VAL A N 1
ATOM 1563 C CA . VAL A 1 206 ? 4.200 13.193 17.264 1.00 83.88 206 VAL A CA 1
ATOM 1564 C C . VAL A 1 206 ? 4.225 14.390 18.210 1.00 83.88 206 VAL A C 1
ATOM 1566 O O . VAL A 1 206 ? 5.303 14.794 18.640 1.00 83.88 206 VAL A O 1
ATOM 1569 N N . GLU A 1 207 ? 3.062 14.915 18.596 1.00 80.81 207 GLU A N 1
ATOM 1570 C CA . GLU A 1 207 ? 2.961 16.029 19.548 1.00 80.81 207 GLU A CA 1
ATOM 1571 C C . GLU A 1 207 ? 3.626 15.698 20.891 1.00 80.81 207 GLU A C 1
ATOM 1573 O O . GLU A 1 207 ? 4.382 16.510 21.423 1.00 80.81 207 GLU A O 1
ATOM 1578 N N . ALA A 1 208 ? 3.420 14.483 21.408 1.00 75.00 208 ALA A N 1
ATOM 1579 C CA . ALA A 1 208 ? 4.036 14.036 22.656 1.00 75.00 208 ALA A CA 1
ATOM 1580 C C . ALA A 1 208 ? 5.575 13.982 22.587 1.00 75.00 208 ALA A C 1
ATOM 1582 O O . ALA A 1 208 ? 6.239 14.266 23.581 1.00 75.00 208 ALA A O 1
ATOM 1583 N N . VAL A 1 209 ? 6.145 13.638 21.427 1.00 72.19 209 VAL A N 1
ATOM 1584 C CA . VAL A 1 209 ? 7.604 13.599 21.210 1.00 72.19 209 VAL A CA 1
ATOM 1585 C C . VAL A 1 209 ? 8.180 14.998 20.970 1.00 72.19 209 VAL A C 1
ATOM 1587 O O . VAL A 1 209 ? 9.319 15.268 21.344 1.00 72.19 209 VAL A O 1
ATOM 1590 N N . GLN A 1 210 ? 7.412 15.886 20.334 1.00 67.44 210 GLN A N 1
ATOM 1591 C CA . GLN A 1 210 ? 7.829 17.255 20.027 1.00 67.44 210 GLN A CA 1
ATOM 1592 C C . GLN A 1 210 ? 7.624 18.233 21.192 1.00 67.44 210 GLN A C 1
ATOM 1594 O O . GLN A 1 210 ? 8.247 19.299 21.196 1.00 67.44 210 GLN A O 1
ATOM 1599 N N . SER A 1 211 ? 6.772 17.898 22.165 1.00 60.72 211 SER A N 1
ATOM 1600 C CA . SER A 1 211 ? 6.675 18.640 23.419 1.00 60.72 211 SER A CA 1
ATOM 1601 C C . SER A 1 211 ? 8.046 18.634 24.099 1.00 60.72 211 SER A C 1
ATOM 1603 O O . SER A 1 211 ? 8.665 17.568 24.179 1.00 60.72 211 SER A O 1
ATOM 1605 N N . PRO A 1 212 ? 8.546 19.778 24.610 1.00 53.16 212 PRO A N 1
ATOM 1606 C CA . PRO A 1 212 ? 9.711 19.745 25.479 1.00 53.16 212 PRO A CA 1
ATOM 1607 C C . PRO A 1 212 ? 9.418 18.724 26.576 1.00 53.16 212 PRO A C 1
ATOM 1609 O O . PRO A 1 212 ? 8.353 18.769 27.198 1.00 53.16 212 PRO A O 1
ATOM 1612 N N . MET A 1 213 ? 10.317 17.755 26.766 1.00 47.41 213 MET A N 1
ATOM 1613 C CA . MET A 1 213 ? 10.281 16.966 27.986 1.00 47.41 213 MET A CA 1
ATOM 1614 C C . MET A 1 213 ? 10.346 17.983 29.121 1.00 47.41 213 MET A C 1
ATOM 1616 O O . MET A 1 213 ? 11.398 18.592 29.329 1.00 47.41 213 MET A O 1
ATOM 1620 N N . ASP A 1 214 ? 9.250 18.152 29.858 1.00 46.00 214 ASP A N 1
ATOM 1621 C CA . ASP A 1 214 ? 9.292 18.664 31.223 1.00 46.00 214 ASP A CA 1
ATOM 1622 C C . ASP A 1 214 ? 10.011 17.600 32.055 1.00 46.00 214 ASP A C 1
ATOM 1624 O O . ASP A 1 214 ? 9.436 16.827 32.822 1.00 46.00 214 ASP A O 1
ATOM 1628 N N . LEU A 1 215 ? 11.316 17.498 31.820 1.00 43.41 215 LEU A N 1
ATOM 1629 C CA . LEU A 1 215 ? 12.238 16.745 32.626 1.00 43.41 215 LEU A CA 1
ATOM 1630 C C . LEU A 1 215 ? 12.298 17.543 33.924 1.00 43.41 215 LEU A C 1
ATOM 1632 O O . LEU A 1 215 ? 13.077 18.484 34.061 1.00 43.41 215 LEU A O 1
ATOM 1636 N N . ILE A 1 216 ? 11.419 17.201 34.867 1.00 52.38 216 ILE A N 1
ATOM 1637 C CA . ILE A 1 216 ? 11.572 17.591 36.26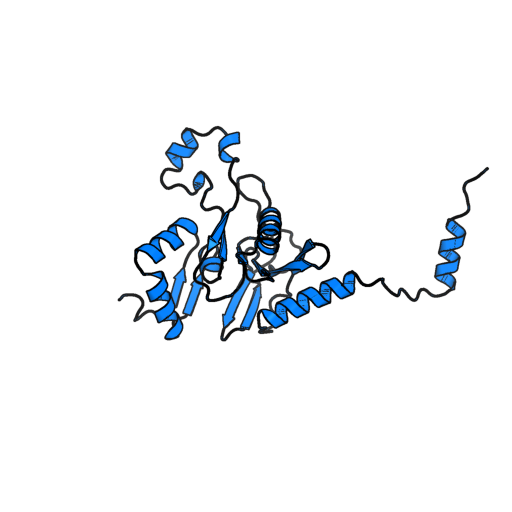6 1.00 52.38 216 ILE A CA 1
ATOM 1638 C C . ILE A 1 216 ? 12.798 16.827 36.765 1.00 52.38 216 ILE A C 1
ATOM 1640 O O . ILE A 1 216 ? 12.709 15.770 37.386 1.00 52.38 216 ILE A O 1
ATOM 1644 N N . VAL A 1 217 ? 13.973 17.322 36.398 1.00 52.03 217 VAL A N 1
ATOM 1645 C CA . VAL A 1 217 ? 15.232 16.903 36.991 1.00 52.03 217 VAL A CA 1
ATOM 1646 C C . VAL A 1 217 ? 15.279 17.537 38.373 1.00 52.03 217 VAL A C 1
ATOM 1648 O O . VAL A 1 217 ? 14.966 18.718 38.528 1.00 52.03 217 VAL A O 1
ATOM 1651 N N . SER A 1 218 ? 15.620 16.753 39.396 1.00 55.38 218 SER A N 1
ATOM 1652 C CA . SER A 1 218 ? 15.838 17.316 40.727 1.00 55.38 218 SER A CA 1
ATOM 1653 C C . SER A 1 218 ? 16.928 18.389 40.651 1.00 55.38 218 SER A C 1
ATOM 1655 O O . SER A 1 218 ? 17.849 18.290 39.836 1.00 55.38 218 SER A O 1
ATOM 1657 N N . GLN A 1 219 ? 16.839 19.401 41.520 1.00 59.44 219 GLN A N 1
ATOM 1658 C CA . GLN A 1 219 ? 17.802 20.508 41.579 1.00 59.44 219 GLN A CA 1
ATOM 1659 C C . GLN A 1 219 ? 19.262 20.007 41.616 1.00 59.44 219 GLN A C 1
ATOM 1661 O O . GLN A 1 219 ? 20.141 20.582 40.983 1.00 59.44 219 GLN A O 1
ATOM 1666 N N . GLU A 1 220 ? 19.493 18.861 42.264 1.00 61.69 220 GLU A N 1
ATOM 1667 C CA . GLU A 1 220 ? 20.793 18.186 42.352 1.00 61.69 220 GLU A CA 1
ATOM 1668 C C . GLU A 1 220 ? 21.380 17.784 40.986 1.00 61.69 220 GLU A C 1
ATOM 1670 O O . GLU A 1 220 ? 22.593 17.859 40.789 1.00 61.69 220 GLU A O 1
ATOM 1675 N N . VAL A 1 221 ? 20.547 17.377 40.022 1.00 58.09 221 VAL A N 1
ATOM 1676 C CA . VAL A 1 221 ? 21.009 16.989 38.678 1.00 58.09 221 VAL A CA 1
ATOM 1677 C C . VAL A 1 221 ? 21.282 18.225 37.817 1.00 58.09 221 VAL A C 1
ATOM 1679 O O . VAL A 1 221 ? 22.255 18.247 37.060 1.00 58.09 221 VAL A O 1
ATOM 1682 N N . THR A 1 222 ? 20.484 19.283 37.974 1.00 57.53 222 THR A N 1
ATOM 1683 C CA . THR A 1 222 ? 20.704 20.576 37.308 1.00 57.53 222 THR A CA 1
ATOM 1684 C C . THR A 1 222 ? 22.028 21.215 37.745 1.00 57.53 222 THR A C 1
ATOM 1686 O O . THR A 1 222 ? 22.804 21.692 36.908 1.00 57.53 222 THR A O 1
ATOM 1689 N N . ASP A 1 223 ? 22.343 21.152 39.039 1.00 58.72 223 ASP A N 1
ATOM 1690 C CA . ASP A 1 223 ? 23.588 21.692 39.590 1.00 58.72 223 ASP A CA 1
ATOM 1691 C C . ASP A 1 223 ? 24.815 20.888 39.113 1.00 58.72 223 ASP A C 1
ATOM 1693 O O . ASP A 1 223 ? 25.847 21.466 38.755 1.00 58.72 223 ASP A O 1
ATOM 1697 N N . ALA A 1 224 ? 24.690 19.561 38.987 1.00 55.50 224 ALA A N 1
ATOM 1698 C CA . ALA A 1 224 ? 25.754 18.694 38.474 1.00 55.50 224 ALA A CA 1
ATOM 1699 C C . ALA A 1 224 ? 26.105 18.961 36.994 1.00 55.50 224 ALA A C 1
ATOM 1701 O O . ALA A 1 224 ? 27.276 18.874 36.607 1.00 55.50 224 ALA A O 1
ATOM 1702 N N . CYS A 1 225 ? 25.121 19.318 36.161 1.00 50.12 225 CYS A N 1
ATOM 1703 C CA . CYS A 1 225 ? 25.352 19.684 34.760 1.00 50.12 225 CYS A CA 1
ATOM 1704 C C . CYS A 1 225 ? 26.017 21.062 34.611 1.00 50.12 225 CYS A C 1
ATOM 1706 O O . CYS A 1 225 ? 26.850 21.245 33.723 1.00 50.12 225 CYS A O 1
ATOM 1708 N N . THR A 1 226 ? 25.721 22.006 35.507 1.00 49.06 226 THR A N 1
ATOM 1709 C CA . THR A 1 226 ? 26.276 23.370 35.455 1.00 49.06 226 THR A CA 1
ATOM 1710 C C . THR A 1 226 ? 27.761 23.402 35.848 1.00 49.06 226 THR A C 1
ATOM 1712 O O . THR A 1 226 ? 28.544 24.152 35.267 1.00 49.06 226 THR A O 1
ATOM 1715 N N . ILE A 1 227 ? 28.195 22.516 36.754 1.00 49.12 227 ILE A N 1
ATOM 1716 C CA . ILE A 1 227 ? 29.596 22.422 37.211 1.00 49.12 227 ILE A CA 1
ATOM 1717 C C . ILE A 1 227 ? 30.545 21.869 36.124 1.00 49.12 227 ILE A C 1
ATOM 1719 O O . ILE A 1 227 ? 31.744 22.143 36.151 1.00 49.12 227 ILE A O 1
ATOM 1723 N N . ARG A 1 228 ? 30.042 21.140 35.116 1.00 43.72 228 ARG A N 1
ATOM 1724 C CA . ARG A 1 228 ? 30.870 20.623 34.003 1.00 43.72 228 ARG A CA 1
ATOM 1725 C C . ARG A 1 228 ? 31.060 21.604 32.837 1.00 43.72 228 ARG A C 1
ATOM 1727 O O . ARG A 1 228 ? 31.861 21.318 31.953 1.00 43.72 228 ARG A O 1
ATOM 1734 N N . GLY A 1 229 ? 30.374 22.750 32.834 1.00 41.19 229 GLY A N 1
ATOM 1735 C CA . GLY A 1 229 ? 30.444 23.756 31.762 1.00 41.19 229 GLY A CA 1
ATOM 1736 C C . GLY A 1 229 ? 31.538 24.821 31.917 1.00 41.19 229 GLY A C 1
ATOM 1737 O O . GLY A 1 229 ? 31.732 25.630 31.014 1.00 41.19 229 GLY A O 1
ATOM 1738 N N . SER A 1 230 ? 32.266 24.841 33.034 1.00 41.88 230 SER A N 1
ATOM 1739 C CA . SER A 1 230 ? 33.249 25.882 33.363 1.00 41.88 230 SER A CA 1
ATOM 1740 C C . SER A 1 230 ? 34.605 25.277 33.727 1.00 41.88 230 SER A C 1
ATOM 1742 O O . SER A 1 230 ? 35.082 25.365 34.853 1.00 41.88 230 SER A O 1
ATOM 1744 N N . SER A 1 231 ? 35.254 24.642 32.752 1.00 46.50 231 SER A N 1
ATOM 1745 C CA . SER A 1 231 ? 36.677 24.293 32.859 1.00 46.50 231 SER A CA 1
ATOM 1746 C C . SER A 1 231 ? 37.369 24.214 31.498 1.00 46.50 231 SER A C 1
ATOM 1748 O O . SER A 1 231 ? 37.919 23.184 31.159 1.00 46.50 231 SER A O 1
ATOM 1750 N N . PHE A 1 232 ? 37.377 25.314 30.736 1.00 39.41 232 PHE A N 1
ATOM 1751 C CA . PHE A 1 232 ? 38.430 25.618 29.752 1.00 39.41 232 PHE A CA 1
ATOM 1752 C C . PHE A 1 232 ? 38.514 27.137 29.545 1.00 39.41 232 PHE A C 1
ATOM 1754 O O . PHE A 1 232 ? 37.720 27.712 28.807 1.00 39.41 232 PHE A O 1
ATOM 1761 N N . ASN A 1 233 ? 39.440 27.779 30.261 1.00 36.78 233 ASN A N 1
ATOM 1762 C CA . ASN A 1 233 ? 40.171 28.982 29.843 1.00 36.78 233 ASN A CA 1
ATOM 1763 C C . ASN A 1 233 ? 41.265 29.284 30.884 1.00 36.78 233 ASN A C 1
ATOM 1765 O O . ASN A 1 233 ? 41.046 30.033 31.835 1.00 36.78 233 ASN A O 1
ATOM 1769 N N . THR A 1 234 ? 42.433 28.678 30.679 1.00 36.28 234 THR A N 1
ATOM 1770 C CA . THR A 1 234 ? 43.755 29.176 31.092 1.00 36.28 234 THR A CA 1
ATOM 1771 C C . THR A 1 234 ? 44.740 28.801 30.006 1.00 36.28 234 THR A C 1
ATOM 1773 O O . THR A 1 234 ? 44.690 27.611 29.612 1.00 36.28 234 THR A O 1
#